Protein AF-0000000082063342 (afdb_homodimer)

Nearest PDB structures (foldseek):
  5le8-assembly2_B  TM=7.535E-01  e=2.382E-04  synthetic construct
  6yvr-assembly1_BBB  TM=8.602E-01  e=7.452E-04  Rattus norvegicus
  5le2-assembly2_B  TM=8.424E-01  e=8.266E-04  synthetic construct
  4o60-assembly1_B  TM=8.508E-01  e=2.586E-03  synthetic construct
  8jec-assembly1_D  TM=7.036E-01  e=5.511E-02  Arabidopsis thaliana

pLDDT: mean 73.23, std 25.64, range [21.08, 97.31]

Secondary structure (DSSP, 8-state):
----------------------------THHHHHHHHHHHHHHHHHHHHHHHHHHHT-HHHHHHHHHTT--TT---GGG--HHHHHHHTT-HHHHHHHHHTT--TT-EETTEEHHHHHHT-SS-HHHHHHHHHHHHHTT--GGGS--/----------------------------THHHHHHHHHHHHHHHHHHHHHHHHHHHT-HHHHHHHHHTT--TT---GGG--HHHHHHHTT-HHHHHHHHHTT--TT-EETTEEHHHHHHT-SS-HHHHHHHHHHHHHTT--GGGS--

InterPro domains:
  IPR002110 Ankyrin repeat [PF12796] (53-143)
  IPR002110 Ankyrin repeat [PS50088] (78-110)
  IPR002110 Ankyrin repeat [SM00248] (45-74)
  IPR002110 Ankyrin repeat [SM00248] (78-107)
  IPR002110 Ankyrin repeat [SM00248] (110-144)
  IPR036770 Ankyrin repeat-containing domain superfamily [G3DSA:1.25.40.20] (16-147)
  IPR036770 Ankyrin repeat-containing domain superfamily [SSF48403] (42-144)

Structure (mmCIF, N/CA/C/O backbone):
data_AF-0000000082063342-model_v1
#
loop_
_entity.id
_entity.type
_entity.pdbx_description
1 polymer 'Ankyrin repeat, SAM and basic leucine zipper domain containing 1'
#
loop_
_atom_site.group_PDB
_atom_site.id
_atom_site.type_symbol
_atom_site.label_atom_id
_atom_site.label_alt_id
_atom_site.label_comp_id
_atom_site.label_asym_id
_atom_site.label_entity_id
_atom_site.label_seq_id
_atom_site.pdbx_PDB_ins_code
_atom_site.Cartn_x
_atom_site.Cartn_y
_atom_site.Cartn_z
_atom_site.occupancy
_atom_site.B_iso_or_equiv
_atom_site.auth_seq_id
_atom_site.auth_comp_id
_atom_site.auth_asym_id
_atom_site.auth_atom_id
_atom_site.pdbx_PDB_model_num
ATOM 1 N N . MET A 1 1 ? -8.961 124.75 -28.938 1 25.12 1 MET A N 1
ATOM 2 C CA . MET A 1 1 ? -9.961 123.812 -28.5 1 25.12 1 MET A CA 1
ATOM 3 C C . MET A 1 1 ? -9.344 122.75 -27.562 1 25.12 1 MET A C 1
ATOM 5 O O . MET A 1 1 ? -8.141 122.5 -27.625 1 25.12 1 MET A O 1
ATOM 9 N N . PRO A 1 2 ? -10.156 122.062 -26.594 1 28.8 2 PRO A N 1
ATOM 10 C CA . PRO A 1 2 ? -9.867 121.438 -25.297 1 28.8 2 PRO A CA 1
ATOM 11 C C . PRO A 1 2 ? -9.094 120.125 -25.438 1 28.8 2 PRO A C 1
ATOM 13 O O . PRO A 1 2 ? -9.266 119.438 -26.438 1 28.8 2 PRO A O 1
ATOM 16 N N . GLY A 1 3 ? -7.875 119.938 -24.781 1 25.86 3 GLY A N 1
ATOM 17 C CA . GLY A 1 3 ? -6.699 119.062 -24.781 1 25.86 3 GLY A CA 1
ATOM 18 C C . GLY A 1 3 ? -6.938 117.75 -24.109 1 25.86 3 GLY A C 1
ATOM 19 O O . GLY A 1 3 ? -5.992 117.062 -23.688 1 25.86 3 GLY A O 1
ATOM 20 N N . SER A 1 4 ? -8.312 117.125 -24.156 1 27.47 4 SER A N 1
ATOM 21 C CA . SER A 1 4 ? -8.82 116.312 -23.062 1 27.47 4 SER A CA 1
ATOM 22 C C . SER A 1 4 ? -8.055 115 -22.953 1 27.47 4 SER A C 1
ATOM 24 O O . SER A 1 4 ? -7.812 114.375 -23.953 1 27.47 4 SER A O 1
ATOM 26 N N . SER A 1 5 ? -7.402 114.812 -21.812 1 23.39 5 SER A N 1
ATOM 27 C CA . SER A 1 5 ? -6.395 113.875 -21.281 1 23.39 5 SER A CA 1
ATOM 28 C C . SER A 1 5 ? -6.918 112.438 -21.219 1 23.39 5 SER A C 1
ATOM 30 O O . SER A 1 5 ? -7.938 112.188 -20.578 1 23.39 5 SER A O 1
ATOM 32 N N . ARG A 1 6 ? -6.691 111.5 -22.266 1 29.47 6 ARG A N 1
ATOM 33 C CA . ARG A 1 6 ? -7.023 110.125 -22.547 1 29.47 6 ARG A CA 1
ATOM 34 C C . ARG A 1 6 ? -6.449 109.188 -21.469 1 29.47 6 ARG A C 1
ATOM 36 O O . ARG A 1 6 ? -5.262 108.875 -21.484 1 29.47 6 ARG A O 1
ATOM 43 N N . SER A 1 7 ? -6.84 109.438 -20.031 1 21.08 7 SER A N 1
ATOM 44 C CA . SER A 1 7 ? -6.176 108.812 -18.906 1 21.08 7 SER A CA 1
ATOM 45 C C . SER A 1 7 ? -6.375 107.25 -18.938 1 21.08 7 SER A C 1
ATOM 47 O O . SER A 1 7 ? -7.512 106.812 -18.875 1 21.08 7 SER A O 1
ATOM 49 N N . LEU A 1 8 ? -5.527 106.375 -19.484 1 24.48 8 LEU A N 1
ATOM 50 C CA . LEU A 1 8 ? -5.496 104.938 -19.781 1 24.48 8 LEU A CA 1
ATOM 51 C C . LEU A 1 8 ? -5.391 104.125 -18.5 1 24.48 8 LEU A C 1
ATOM 53 O O . LEU A 1 8 ? -5.301 102.875 -18.547 1 24.48 8 LEU A O 1
ATOM 57 N N . ALA A 1 9 ? -5.156 104.625 -17.203 1 23.36 9 ALA A N 1
ATOM 58 C CA . ALA A 1 9 ? -4.234 103.938 -16.297 1 23.36 9 ALA A CA 1
ATOM 59 C C . ALA A 1 9 ? -4.715 102.5 -16 1 23.36 9 ALA A C 1
ATOM 61 O O . ALA A 1 9 ? -5.914 102.25 -16.094 1 23.36 9 ALA A O 1
ATOM 62 N N . VAL A 1 10 ? -3.877 101.625 -15.57 1 23.61 10 VAL A N 1
ATOM 63 C CA . VAL A 1 10 ? -3.234 100.312 -15.477 1 23.61 10 VAL A CA 1
ATOM 64 C C . VAL A 1 10 ? -4.02 99.375 -14.523 1 23.61 10 VAL A C 1
ATOM 66 O O . VAL A 1 10 ? -4.387 98.25 -14.883 1 23.61 10 VAL A O 1
ATOM 69 N N . ALA A 1 11 ? -3.607 99.25 -13.117 1 23.48 11 ALA A N 1
ATOM 70 C CA . ALA A 1 11 ? -2.748 98.188 -12.523 1 23.48 11 ALA A CA 1
ATOM 71 C C . ALA A 1 11 ? -3.57 97.188 -11.789 1 23.48 11 ALA A C 1
ATOM 73 O O . ALA A 1 11 ? -3.395 95.938 -12.008 1 23.48 11 ALA A O 1
ATOM 74 N N . GLY A 1 12 ? -3.967 97.375 -10.406 1 24.39 12 GLY A N 1
ATOM 75 C CA . GLY A 1 12 ? -3.436 96.625 -9.289 1 24.39 12 GLY A CA 1
ATOM 76 C C . GLY A 1 12 ? -4.266 95.375 -8.969 1 24.39 12 GLY A C 1
ATOM 77 O O . GLY A 1 12 ? -3.754 94.25 -8.977 1 24.39 12 GLY A O 1
ATOM 78 N N . GLY A 1 13 ? -5.086 95.312 -7.707 1 26.47 13 GLY A N 1
ATOM 79 C CA . GLY A 1 13 ? -4.875 94.625 -6.418 1 26.47 13 GLY A CA 1
ATOM 80 C C . GLY A 1 13 ? -5.574 93.312 -6.305 1 26.47 13 GLY A C 1
ATOM 81 O O . GLY A 1 13 ? -4.918 92.25 -6.242 1 26.47 13 GLY A O 1
ATOM 82 N N . GLY A 1 14 ? -6.844 93.062 -5.602 1 27.48 14 GLY A N 1
ATOM 83 C CA . GLY A 1 14 ? -7.199 92.375 -4.367 1 27.48 14 GLY A CA 1
ATOM 84 C C . GLY A 1 14 ? -7.91 91.062 -4.602 1 27.48 14 GLY A C 1
ATOM 85 O O . GLY A 1 14 ? -8.547 90.5 -3.693 1 27.48 14 GLY A O 1
ATOM 86 N N . GLU A 1 15 ? -7.758 90.125 -5.562 1 29.89 15 GLU A N 1
ATOM 87 C CA . GLU A 1 15 ? -8.867 89.188 -5.762 1 29.89 15 GLU A CA 1
ATOM 88 C C . GLU A 1 15 ? -8.805 88.062 -4.758 1 29.89 15 GLU A C 1
ATOM 90 O O . GLU A 1 15 ? -7.875 87.25 -4.781 1 29.89 15 GLU A O 1
ATOM 95 N N . SER A 1 16 ? -8.992 88.125 -3.41 1 30.42 16 SER A N 1
ATOM 96 C CA . SER A 1 16 ? -8.812 86.938 -2.557 1 30.42 16 SER A CA 1
ATOM 97 C C . SER A 1 16 ? -9.875 85.875 -2.832 1 30.42 16 SER A C 1
ATOM 99 O O . SER A 1 16 ? -11.055 86.125 -2.541 1 30.42 16 SER A O 1
ATOM 101 N N . SER A 1 17 ? -10.031 85.188 -3.893 1 30.73 17 SER A N 1
ATOM 102 C CA . SER A 1 17 ? -11.102 84.25 -4.082 1 30.73 17 SER A CA 1
ATOM 103 C C . SER A 1 17 ? -10.969 83.062 -3.117 1 30.73 17 SER A C 1
ATOM 105 O O . SER A 1 17 ? -9.883 82.5 -2.977 1 30.73 17 SER A O 1
ATOM 107 N N . ASP A 1 18 ? -11.75 82.875 -2.072 1 31.78 18 ASP A N 1
ATOM 108 C CA . ASP A 1 18 ? -11.922 81.812 -1.078 1 31.78 18 ASP A CA 1
ATOM 109 C C . ASP A 1 18 ? -12.25 80.5 -1.744 1 31.78 18 ASP A C 1
ATOM 111 O O . ASP A 1 18 ? -13.328 80.312 -2.318 1 31.78 18 ASP A O 1
ATOM 115 N N . SER A 1 19 ? -11.469 79.812 -2.535 1 31.62 19 SER A N 1
ATOM 116 C CA . SER A 1 19 ? -11.695 78.562 -3.164 1 31.62 19 SER A CA 1
ATOM 117 C C . SER A 1 19 ? -11.93 77.438 -2.121 1 31.62 19 SER A C 1
ATOM 119 O O . SER A 1 19 ? -11.117 77.25 -1.209 1 31.62 19 SER A O 1
ATOM 121 N N . ASP A 1 20 ? -13.125 77 -1.75 1 31.59 20 ASP A N 1
ATOM 122 C CA . ASP A 1 20 ? -13.555 75.875 -0.948 1 31.59 20 ASP A CA 1
ATOM 123 C C . ASP A 1 20 ? -12.977 74.562 -1.494 1 31.59 20 ASP A C 1
ATOM 125 O O . ASP A 1 20 ? -13.234 74.188 -2.643 1 31.59 20 ASP A O 1
ATOM 129 N N . GLU A 1 21 ? -11.727 74.188 -1.293 1 36 21 GLU A N 1
ATOM 130 C CA . GLU A 1 21 ? -11.039 72.938 -1.599 1 36 21 GLU A CA 1
ATOM 131 C C . GLU A 1 21 ? -11.805 71.688 -1.053 1 36 21 GLU A C 1
ATOM 133 O O . GLU A 1 21 ? -12.031 71.625 0.154 1 36 21 GLU A O 1
ATOM 138 N N . ASP A 1 22 ? -12.836 71.25 -1.731 1 40.25 22 ASP A N 1
ATOM 139 C CA . ASP A 1 22 ? -13.414 69.938 -1.453 1 40.25 22 ASP A CA 1
ATOM 140 C C . ASP A 1 22 ? -12.328 68.875 -1.297 1 40.25 22 ASP A C 1
ATOM 142 O O . ASP A 1 22 ? -11.586 68.562 -2.242 1 40.25 22 ASP A O 1
ATOM 146 N N . ARG A 1 23 ? -11.719 68.688 -0.13 1 35.5 23 ARG A N 1
ATOM 147 C CA . ARG A 1 23 ? -10.859 67.625 0.274 1 35.5 23 ARG A CA 1
ATOM 148 C C . ARG A 1 23 ? -11.539 66.25 0.041 1 35.5 23 ARG A C 1
ATOM 150 O O . ARG A 1 23 ? -12.586 66 0.631 1 35.5 23 ARG A O 1
ATOM 157 N N . TRP A 1 24 ? -11.578 65.75 -1.206 1 42.22 24 TRP A N 1
ATOM 158 C CA . TRP A 1 24 ? -11.828 64.375 -1.452 1 42.22 24 TRP A CA 1
ATOM 159 C C . TRP A 1 24 ? -11.133 63.469 -0.408 1 42.22 24 TRP A C 1
ATOM 161 O O . TRP A 1 24 ? -9.914 63.562 -0.239 1 42.22 24 TRP A O 1
ATOM 171 N N . VAL A 1 25 ? -11.742 63.188 0.754 1 42.81 25 VAL A N 1
ATOM 172 C CA . VAL A 1 25 ? -11.359 62.156 1.707 1 42.81 25 VAL A CA 1
ATOM 173 C C . VAL A 1 25 ? -11.086 60.844 0.967 1 42.81 25 VAL A C 1
ATOM 175 O O . VAL A 1 25 ? -11.992 60.281 0.368 1 42.81 25 VAL A O 1
ATOM 178 N N . ILE A 1 26 ? -9.984 60.656 0.233 1 40.91 26 ILE A N 1
ATOM 179 C CA . ILE A 1 26 ? -9.531 59.312 -0.101 1 40.91 26 ILE A CA 1
ATOM 180 C C . ILE A 1 26 ? -9.625 58.406 1.129 1 40.91 26 ILE A C 1
ATOM 182 O O . ILE A 1 26 ? -8.891 58.594 2.104 1 40.91 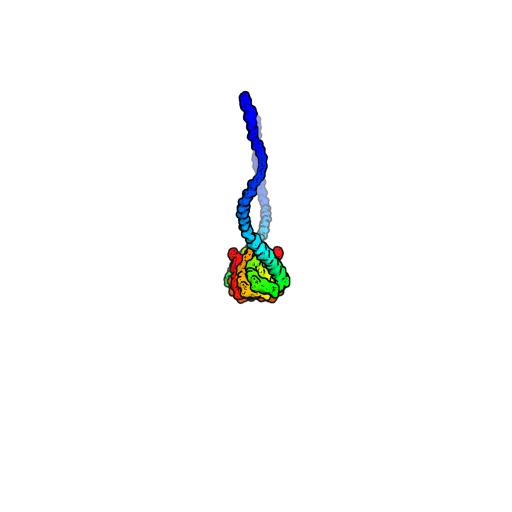26 ILE A O 1
ATOM 186 N N . GLY A 1 27 ? -10.734 57.938 1.534 1 41.72 27 GLY A N 1
ATOM 187 C CA . GLY A 1 27 ? -10.867 56.844 2.465 1 41.72 27 GLY A CA 1
ATOM 188 C C . GLY A 1 27 ? -9.797 55.781 2.289 1 41.72 27 GLY A C 1
ATOM 189 O O . GLY A 1 27 ? -9.242 55.625 1.2 1 41.72 27 GLY A O 1
ATOM 190 N N . GLY A 1 28 ? -9.023 55.5 3.352 1 40.12 28 GLY A N 1
ATOM 191 C CA . GLY A 1 28 ? -7.969 54.531 3.594 1 40.12 28 GLY A CA 1
ATOM 192 C C . GLY A 1 28 ? -8.25 53.188 2.969 1 40.12 28 GLY A C 1
ATOM 193 O O . GLY A 1 28 ? -8.953 52.344 3.555 1 40.12 28 GLY A O 1
ATOM 194 N N . LEU A 1 29 ? -8.578 53 1.73 1 44.81 29 LEU A N 1
ATOM 195 C CA . LEU A 1 29 ? -8.438 51.688 1.085 1 44.81 29 LEU A CA 1
ATOM 196 C C . LEU A 1 29 ? -7.109 51.062 1.456 1 44.81 29 LEU A C 1
ATOM 198 O O . LEU A 1 29 ? -6.742 50 0.902 1 44.81 29 LEU A O 1
ATOM 202 N N . GLN A 1 30 ? -6.215 51.719 2.025 1 46.5 30 GLN A N 1
ATOM 203 C CA . GLN A 1 30 ? -4.938 51.094 2.359 1 46.5 30 GLN A CA 1
ATOM 204 C C . GLN A 1 30 ? -5.113 49.969 3.383 1 46.5 30 GLN A C 1
ATOM 206 O O . GLN A 1 30 ? -4.262 49.094 3.504 1 46.5 30 GLN A O 1
ATOM 211 N N . ASP A 1 31 ? -6.148 50.062 4.215 1 48.84 31 ASP A N 1
ATOM 212 C CA . ASP A 1 31 ? -6.172 49.125 5.324 1 48.84 31 ASP A CA 1
ATOM 213 C C . ASP A 1 31 ? -6.539 47.719 4.84 1 48.84 31 ASP A C 1
ATOM 215 O O . ASP A 1 31 ? -6.078 46.719 5.398 1 48.84 31 ASP A O 1
ATOM 219 N N . ARG A 1 32 ? -7.367 47.562 3.791 1 53.66 32 ARG A N 1
ATOM 220 C CA . ARG A 1 32 ? -7.715 46.219 3.354 1 53.66 32 ARG A CA 1
ATOM 221 C C . ARG A 1 32 ? -6.52 45.531 2.693 1 53.66 32 ARG A C 1
ATOM 223 O O . ARG A 1 32 ? -6.379 44.312 2.771 1 53.66 32 ARG A O 1
ATOM 230 N N . SER A 1 33 ? -5.727 46.312 1.981 1 54.47 33 SER A N 1
ATOM 231 C CA . SER A 1 33 ? -4.566 45.719 1.328 1 54.47 33 SER A CA 1
ATOM 232 C C . SER A 1 33 ? -3.527 45.281 2.35 1 54.47 33 SER A C 1
ATOM 234 O O . SER A 1 33 ? -2.885 44.25 2.17 1 54.47 33 SER A O 1
ATOM 236 N N . SER A 1 34 ? -3.389 46.094 3.402 1 54.66 34 SER A N 1
ATOM 237 C CA . SER A 1 34 ? -2.426 45.719 4.434 1 54.66 34 SER A CA 1
ATOM 238 C C . SER A 1 34 ? -2.904 44.5 5.227 1 54.66 34 SER A C 1
ATOM 240 O O . SER A 1 34 ? -2.1 43.656 5.621 1 54.66 34 SER A O 1
ATOM 242 N N . ASP A 1 35 ? -4.199 44.438 5.422 1 55.84 35 ASP A N 1
ATOM 243 C CA . ASP A 1 35 ? -4.734 43.281 6.141 1 55.84 35 ASP A CA 1
ATOM 244 C C . ASP A 1 35 ? -4.617 42 5.305 1 55.84 35 ASP A C 1
ATOM 246 O O . ASP A 1 35 ? -4.281 40.938 5.832 1 55.84 35 ASP A O 1
ATOM 250 N N . ASN A 1 36 ? -4.91 42.219 4.016 1 55.09 36 ASN A N 1
ATOM 251 C CA . ASN A 1 36 ? -4.766 41.031 3.16 1 55.09 36 ASN A CA 1
ATOM 252 C C . ASN A 1 36 ? -3.303 40.625 3.027 1 55.09 36 ASN A C 1
ATOM 254 O O . ASN A 1 36 ? -2.992 39.438 3.012 1 55.09 36 ASN A O 1
ATOM 258 N N . LEU A 1 37 ? -2.529 41.656 2.863 1 51.44 37 LEU A N 1
ATOM 259 C CA . LEU A 1 37 ? -1.101 41.375 2.807 1 51.44 37 LEU A CA 1
ATOM 260 C C . LEU A 1 37 ? -0.616 40.781 4.121 1 51.44 37 LEU A C 1
ATOM 262 O O . LEU A 1 37 ? 0.177 39.812 4.125 1 51.44 37 LEU A O 1
ATOM 266 N N . ASN A 1 38 ? -1.012 41.281 5.227 1 53.91 38 ASN A N 1
ATOM 267 C CA . ASN A 1 38 ? -0.646 40.75 6.527 1 53.91 38 ASN A CA 1
ATOM 268 C C . ASN A 1 38 ? -1.207 39.344 6.719 1 53.91 38 ASN A C 1
ATOM 270 O O . ASN A 1 38 ? -0.537 38.469 7.281 1 53.91 38 ASN A O 1
ATOM 274 N N . LYS A 1 39 ? -2.424 39.156 6.297 1 55.69 39 LYS A N 1
ATOM 275 C CA . LYS A 1 39 ? -3.008 37.812 6.352 1 55.69 39 LYS A CA 1
ATOM 276 C C . LYS A 1 39 ? -2.254 36.844 5.441 1 55.69 39 LYS A C 1
ATOM 278 O O . LYS A 1 39 ? -1.991 35.719 5.824 1 55.69 39 LYS A O 1
ATOM 283 N N . THR A 1 40 ? -1.965 37.375 4.25 1 53.31 40 THR A N 1
ATOM 284 C CA . THR A 1 40 ? -1.214 36.531 3.314 1 53.31 40 THR A CA 1
ATOM 285 C C . THR A 1 40 ? 0.185 36.25 3.852 1 53.31 40 THR A C 1
ATOM 287 O O . THR A 1 40 ? 0.677 35.125 3.74 1 53.31 40 THR A O 1
ATOM 290 N N . LEU A 1 41 ? 0.841 37.25 4.328 1 52.72 41 LEU A N 1
ATOM 291 C CA . LEU A 1 41 ? 2.145 37.062 4.949 1 52.72 41 LEU A CA 1
ATOM 292 C C . LEU A 1 41 ? 2.037 36.125 6.152 1 52.72 41 LEU A C 1
ATOM 294 O O . LEU A 1 41 ? 2.887 35.25 6.348 1 52.72 41 LEU A O 1
ATOM 298 N N . GLN A 1 42 ? 0.916 36.344 6.805 1 57.16 42 GLN A N 1
ATOM 299 C CA . GLN A 1 42 ? 0.69 35.469 7.957 1 57.16 42 GLN A CA 1
ATOM 300 C C . GLN A 1 42 ? 0.412 34.031 7.52 1 57.16 42 GLN A C 1
ATOM 302 O O . GLN A 1 42 ? 0.892 33.094 8.148 1 57.16 42 GLN A O 1
ATOM 307 N N . LEU A 1 43 ? -0.329 34.031 6.41 1 55.41 43 LEU A N 1
ATOM 308 C CA . LEU A 1 43 ? -0.643 32.719 5.871 1 55.41 43 LEU A CA 1
ATOM 309 C C . LEU A 1 43 ? 0.603 32.062 5.289 1 55.41 43 LEU A C 1
ATOM 311 O O . LEU A 1 43 ? 0.812 30.844 5.465 1 55.41 43 LEU A O 1
ATOM 315 N N . GLN A 1 44 ? 1.315 32.875 4.445 1 59.75 44 GLN A N 1
ATOM 316 C CA . GLN A 1 44 ? 2.561 32.344 3.896 1 59.75 44 GLN A CA 1
ATOM 317 C C . GLN A 1 44 ? 3.486 31.844 5.004 1 59.75 44 GLN A C 1
ATOM 319 O O . GLN A 1 44 ? 4.141 30.812 4.855 1 59.75 44 GLN A O 1
ATOM 324 N N . ASP A 1 45 ? 3.273 32.5 6.098 1 78.62 45 ASP A N 1
ATOM 325 C CA . ASP A 1 45 ? 4.09 32.094 7.242 1 78.62 45 ASP A CA 1
ATOM 326 C C . ASP A 1 45 ? 3.584 30.812 7.867 1 78.62 45 ASP A C 1
ATOM 328 O O . ASP A 1 45 ? 4.375 29.922 8.219 1 78.62 45 ASP A O 1
ATOM 332 N N . LYS A 1 46 ? 2.248 30.641 7.723 1 78.94 46 LYS A N 1
ATOM 333 C CA . LYS A 1 46 ? 1.693 29.453 8.352 1 78.94 46 LYS A CA 1
ATOM 334 C C . LYS A 1 46 ? 1.969 28.203 7.508 1 78.94 46 LYS A C 1
ATOM 336 O O . LYS A 1 46 ? 2.268 27.141 8.047 1 78.94 46 LYS A O 1
ATOM 341 N N . ASP A 1 47 ? 1.989 28.516 6.195 1 76.5 47 ASP A N 1
ATOM 342 C CA . ASP A 1 47 ? 2.27 27.391 5.297 1 76.5 47 ASP A CA 1
ATOM 343 C C . ASP A 1 47 ? 3.703 26.906 5.465 1 76.5 47 ASP A C 1
ATOM 345 O O . ASP A 1 47 ? 3.945 25.688 5.527 1 76.5 47 ASP A O 1
ATOM 349 N N . GLU A 1 48 ? 4.543 27.875 5.512 1 83.44 48 GLU A N 1
ATOM 350 C CA . GLU A 1 48 ? 5.949 27.531 5.695 1 83.44 48 GLU A CA 1
ATOM 351 C C . GLU A 1 48 ? 6.184 26.891 7.062 1 83.44 48 GLU A C 1
ATOM 353 O O . GLU A 1 48 ? 6.969 25.953 7.195 1 83.44 48 GLU A O 1
ATOM 358 N N . THR A 1 49 ? 5.5 27.375 8.023 1 87.81 49 THR A N 1
ATOM 359 C CA . THR A 1 49 ? 5.609 26.828 9.367 1 87.81 49 THR A CA 1
ATOM 360 C C . THR A 1 49 ? 5.051 25.406 9.414 1 87.81 49 THR A C 1
ATOM 362 O O . THR A 1 49 ? 5.641 24.531 10.047 1 87.81 49 THR A O 1
ATOM 365 N N . LEU A 1 50 ? 4.004 25.234 8.75 1 85.69 50 LEU A N 1
ATOM 366 C CA . LEU A 1 50 ? 3.402 23.891 8.711 1 85.69 50 LEU A CA 1
ATOM 367 C C . LEU A 1 50 ? 4.312 22.906 7.992 1 85.69 50 LEU A C 1
ATOM 369 O O . LEU A 1 50 ? 4.504 21.781 8.453 1 85.69 50 LEU A O 1
ATOM 373 N N . LYS A 1 51 ? 4.844 23.344 6.914 1 86.31 51 LYS A N 1
ATOM 374 C CA . LYS A 1 51 ? 5.773 22.5 6.176 1 86.31 51 LYS A CA 1
ATOM 375 C C . LYS A 1 51 ? 6.953 22.078 7.047 1 86.31 51 LYS A C 1
ATOM 377 O O . LYS A 1 51 ? 7.316 20.906 7.094 1 86.31 51 LYS A O 1
ATOM 382 N N . LYS A 1 52 ? 7.527 22.984 7.746 1 89.5 52 LYS A N 1
ATOM 383 C CA . LYS A 1 52 ? 8.648 22.703 8.633 1 89.5 52 LYS A CA 1
ATOM 384 C C . LYS A 1 52 ? 8.234 21.75 9.758 1 89.5 52 LYS A C 1
ATOM 386 O O . LYS A 1 52 ? 8.977 20.844 10.109 1 89.5 52 LYS A O 1
ATOM 391 N N . ALA A 1 53 ? 7.082 21.969 10.273 1 91.62 53 ALA A N 1
ATOM 392 C CA . ALA A 1 53 ? 6.57 21.125 11.336 1 91.62 53 ALA A CA 1
ATOM 393 C C . ALA A 1 53 ? 6.336 19.703 10.836 1 91.62 53 ALA A C 1
ATOM 395 O O . ALA A 1 53 ? 6.668 18.734 11.516 1 91.62 53 ALA A O 1
ATOM 396 N N . LEU A 1 54 ? 5.812 19.594 9.625 1 89.56 54 LEU A N 1
ATOM 397 C CA . LEU A 1 54 ? 5.531 18.297 9.031 1 89.56 54 LEU A CA 1
ATOM 398 C C . LEU A 1 54 ? 6.82 17.531 8.773 1 89.56 54 LEU A C 1
ATOM 400 O O . LEU A 1 54 ? 6.934 16.359 9.141 1 89.56 54 LEU A O 1
ATOM 404 N N . THR A 1 55 ? 7.84 18.172 8.258 1 89.12 55 THR A N 1
ATOM 405 C CA . THR A 1 55 ? 9.078 17.5 7.867 1 89.12 55 THR A CA 1
ATOM 406 C C . THR A 1 55 ? 9.914 17.156 9.094 1 89.12 55 THR A C 1
ATOM 408 O O . THR A 1 55 ? 10.648 16.156 9.094 1 89.12 55 THR A O 1
ATOM 411 N N . SER A 1 56 ? 9.711 17.906 10.18 1 91.44 56 SER A N 1
ATOM 412 C CA . SER A 1 56 ? 10.445 17.625 11.414 1 91.44 56 SER A CA 1
ATOM 413 C C . SER A 1 56 ? 9.672 16.672 12.312 1 91.44 56 SER A C 1
ATOM 415 O O . SER A 1 56 ? 10.211 16.188 13.312 1 91.44 56 SER A O 1
ATOM 417 N N . GLY A 1 57 ? 8.445 16.438 11.938 1 89.31 57 GLY A N 1
ATOM 418 C CA . GLY A 1 57 ? 7.633 15.562 12.766 1 89.31 57 GLY A CA 1
ATOM 419 C C . GLY A 1 57 ? 7.207 16.203 14.07 1 89.31 57 GLY A C 1
ATOM 420 O O . GLY A 1 57 ? 7.004 15.508 15.07 1 89.31 57 GLY A O 1
ATOM 421 N N . ASP A 1 58 ? 7.129 17.5 14.094 1 92.44 58 ASP A N 1
ATOM 422 C CA . ASP A 1 58 ? 6.715 18.219 15.289 1 92.44 58 ASP A CA 1
ATOM 423 C C . ASP A 1 58 ? 5.199 18.172 15.461 1 92.44 58 ASP A C 1
ATOM 425 O O . ASP A 1 58 ? 4.5 19.125 15.109 1 92.44 58 ASP A O 1
ATOM 429 N N . VAL A 1 59 ? 4.77 17.188 16.078 1 91.94 59 VAL A N 1
ATOM 430 C CA . VAL A 1 59 ? 3.346 16.891 16.203 1 91.94 59 VAL A CA 1
ATOM 431 C C . VAL A 1 59 ? 2.662 18 17.016 1 91.94 59 VAL A C 1
ATOM 433 O O . VAL A 1 59 ? 1.549 18.406 16.688 1 91.94 59 VAL A O 1
ATOM 436 N N . SER A 1 60 ? 3.35 18.453 18.031 1 92.44 60 SER A N 1
ATOM 437 C CA . SER A 1 60 ? 2.783 19.5 18.875 1 92.44 60 SER A CA 1
ATOM 438 C C . SER A 1 60 ? 2.525 20.766 18.078 1 92.44 60 SER A C 1
ATOM 440 O O . SER A 1 60 ? 1.459 21.375 18.188 1 92.44 60 SER A O 1
ATOM 442 N N . MET A 1 61 ? 3.486 21.172 17.328 1 91.69 61 MET A N 1
ATOM 443 C CA . MET A 1 61 ? 3.338 22.359 16.484 1 91.69 61 MET A CA 1
ATOM 444 C C . MET A 1 61 ? 2.225 22.172 15.469 1 91.69 61 MET A C 1
ATOM 446 O O . MET A 1 61 ? 1.439 23.094 15.219 1 91.69 61 MET A O 1
ATOM 450 N N . ILE A 1 62 ? 2.131 21.031 14.852 1 91.44 62 ILE A N 1
ATOM 451 C CA . ILE A 1 62 ? 1.107 20.734 13.859 1 91.44 62 ILE A CA 1
ATOM 452 C C . ILE A 1 62 ? -0.278 20.844 14.492 1 91.44 62 ILE A C 1
ATOM 454 O O . ILE A 1 62 ? -1.177 21.469 13.93 1 91.44 62 ILE A O 1
ATOM 458 N N . GLU A 1 63 ? -0.384 20.297 15.656 1 92.81 63 GLU A N 1
ATOM 459 C CA . GLU A 1 63 ? -1.662 20.375 16.359 1 92.81 63 GLU A CA 1
ATOM 460 C C . GLU A 1 63 ? -2.057 21.828 16.641 1 92.81 63 GLU A C 1
ATOM 462 O O . GLU A 1 63 ? -3.221 22.188 16.484 1 92.81 63 GLU A O 1
ATOM 467 N N . GLU A 1 64 ? -1.146 22.594 17.094 1 91.12 64 GLU A N 1
ATOM 468 C CA . GLU A 1 64 ? -1.408 24.016 17.359 1 91.12 64 GLU A CA 1
ATOM 469 C C . GLU A 1 64 ? -1.875 24.734 16.094 1 91.12 64 GLU A C 1
ATOM 471 O O . GLU A 1 64 ? -2.834 25.5 16.141 1 91.12 64 GLU A O 1
ATOM 476 N N . LEU A 1 65 ? -1.189 24.453 15.023 1 90.31 65 LEU A N 1
ATOM 477 C CA . LEU A 1 65 ? -1.525 25.094 13.758 1 90.31 65 LEU A CA 1
ATOM 478 C C . LEU A 1 65 ? -2.91 24.672 13.281 1 90.31 65 LEU A C 1
ATOM 480 O O . LEU A 1 65 ? -3.707 25.5 12.852 1 90.31 65 LEU A O 1
ATOM 484 N N . LEU A 1 66 ? -3.225 23.438 13.422 1 89.44 66 LEU A N 1
ATOM 485 C CA . LEU A 1 66 ? -4.543 22.953 13.031 1 89.44 66 LEU A CA 1
ATOM 486 C C . LEU A 1 66 ? -5.629 23.547 13.922 1 89.44 66 LEU A C 1
ATOM 488 O O . LEU A 1 66 ? -6.707 23.906 13.445 1 89.44 66 LEU A O 1
ATOM 492 N N . ASN A 1 67 ? -5.348 23.688 15.164 1 90.5 67 ASN A N 1
ATOM 493 C CA . ASN A 1 67 ? -6.289 24.281 16.109 1 90.5 67 ASN A CA 1
ATOM 494 C C . ASN A 1 67 ? -6.523 25.766 15.82 1 90.5 67 ASN A C 1
ATOM 496 O O . ASN A 1 67 ? -7.562 26.312 16.188 1 90.5 67 ASN A O 1
ATOM 500 N N . SER A 1 68 ? -5.613 26.375 15.164 1 87.94 68 SER A N 1
ATOM 501 C CA . SER A 1 68 ? -5.734 27.797 14.836 1 87.94 68 SER A CA 1
ATOM 502 C C . SER A 1 68 ? -6.539 28 13.555 1 87.94 68 SER A C 1
ATOM 504 O O . SER A 1 68 ? -6.75 29.141 13.125 1 87.94 68 SER A O 1
ATOM 506 N N . GLY A 1 69 ? -6.91 26.859 12.852 1 86.19 69 GLY A N 1
ATOM 507 C CA . GLY A 1 69 ? -7.828 26.984 11.734 1 86.19 69 GLY A CA 1
ATOM 508 C C . GLY A 1 69 ? -7.176 26.688 10.398 1 86.19 69 GLY A C 1
ATOM 509 O O . GLY A 1 69 ? -7.793 26.859 9.344 1 86.19 69 GLY A O 1
ATOM 510 N N . VAL A 1 70 ? -5.867 26.297 10.523 1 86.12 70 VAL A N 1
ATOM 511 C CA . VAL A 1 70 ? -5.203 25.922 9.281 1 86.12 70 VAL A CA 1
ATOM 512 C C . VAL A 1 70 ? -5.922 24.734 8.656 1 86.12 70 VAL A C 1
ATOM 514 O O . VAL A 1 70 ? -6.32 23.797 9.359 1 86.12 70 VAL A O 1
ATOM 517 N N . ASN A 1 71 ? -6.117 24.734 7.348 1 87.81 71 ASN A N 1
ATOM 518 C CA . ASN A 1 71 ? -6.785 23.672 6.602 1 87.81 71 ASN A CA 1
ATOM 519 C C . ASN A 1 71 ? -5.957 22.391 6.59 1 87.81 71 ASN A C 1
ATOM 521 O O . ASN A 1 71 ? -4.777 22.406 6.234 1 87.81 71 ASN A O 1
ATOM 525 N N . VAL A 1 72 ? -6.539 21.312 6.953 1 91 72 VAL A N 1
ATOM 526 C CA . VAL A 1 72 ? -5.859 20.031 7.059 1 91 72 VAL A CA 1
ATOM 527 C C . VAL A 1 72 ? -5.516 19.516 5.664 1 91 72 VAL A C 1
ATOM 529 O O . VAL A 1 72 ? -4.641 18.656 5.512 1 91 72 VAL A O 1
ATOM 532 N N . GLU A 1 73 ? -6.219 20.062 4.629 1 91.69 73 GLU A N 1
ATOM 533 C CA . GLU A 1 73 ? -6.027 19.609 3.258 1 91.69 73 GLU A CA 1
ATOM 534 C C . GLU A 1 73 ? -5.141 20.562 2.471 1 91.69 73 GLU A C 1
ATOM 536 O O . GLU A 1 73 ? -5.141 20.547 1.238 1 91.69 73 GLU A O 1
ATOM 541 N N . PHE A 1 74 ? -4.492 21.375 3.18 1 82.06 74 PHE A N 1
ATOM 542 C CA . PHE A 1 74 ? -3.623 22.312 2.477 1 82.06 74 PHE A CA 1
ATOM 543 C C . PHE A 1 74 ? -2.57 21.562 1.666 1 82.06 74 PHE A C 1
ATOM 545 O O . PHE A 1 74 ? -2.062 20.531 2.104 1 82.06 74 PHE A O 1
ATOM 552 N N . SER A 1 75 ? -2.355 22.031 0.407 1 83.62 75 SER A N 1
ATOM 553 C CA . SER A 1 75 ? -1.357 21.422 -0.466 1 83.62 75 SER A CA 1
ATOM 554 C C . SER A 1 75 ? 0.006 22.078 -0.292 1 83.62 75 SER A C 1
ATOM 556 O O . SER A 1 75 ? 0.098 23.297 -0.166 1 83.62 75 SER A O 1
ATOM 558 N N . PHE A 1 76 ? 0.98 21.359 -0.248 1 79.31 76 PHE A N 1
ATOM 559 C CA . PHE A 1 76 ? 2.316 21.938 -0.187 1 79.31 76 PHE A CA 1
ATOM 560 C C . PHE A 1 76 ? 3.236 21.281 -1.215 1 79.31 76 PHE A C 1
ATOM 562 O O . PHE A 1 76 ? 2.848 21.094 -2.371 1 79.31 76 PHE A O 1
ATOM 569 N N . GLN A 1 77 ? 4.285 20.578 -0.797 1 74.25 77 GLN A N 1
ATOM 570 C CA . GLN A 1 77 ? 5.293 20.078 -1.723 1 74.25 77 GLN A CA 1
ATOM 571 C C . GLN A 1 77 ? 4.707 19.016 -2.652 1 74.25 77 GLN A C 1
ATOM 573 O O . GLN A 1 77 ? 4.008 18.109 -2.201 1 74.25 77 GLN A O 1
ATOM 578 N N . PHE A 1 78 ? 4.852 19.172 -4.035 1 81.25 78 PHE A N 1
ATOM 579 C CA . PHE A 1 78 ? 4.445 18.219 -5.059 1 81.25 78 PHE A CA 1
ATOM 580 C C . PHE A 1 78 ? 2.926 18.094 -5.117 1 81.25 78 PHE A C 1
ATOM 582 O O . PHE A 1 78 ? 2.391 17.141 -5.684 1 81.25 78 PHE A O 1
ATOM 589 N N . GLY A 1 79 ? 2.199 19.016 -4.301 1 89.94 79 GLY A N 1
ATOM 590 C CA . GLY A 1 79 ? 0.748 18.938 -4.266 1 89.94 79 GLY A CA 1
ATOM 591 C C . GLY A 1 79 ? 0.227 17.953 -3.232 1 89.94 79 GLY A C 1
ATOM 592 O O . GLY A 1 79 ? -0.95 17.594 -3.252 1 89.94 79 GLY A O 1
ATOM 593 N N . TRP A 1 80 ? 1.064 17.531 -2.379 1 93.25 80 TRP A N 1
ATOM 594 C CA . TRP A 1 80 ? 0.675 16.562 -1.362 1 93.25 80 TRP A CA 1
ATOM 595 C C . TRP A 1 80 ? -0.042 17.25 -0.202 1 93.25 80 TRP A C 1
ATOM 597 O O . TRP A 1 80 ? 0.284 18.375 0.155 1 93.25 80 TRP A O 1
ATOM 607 N N . THR A 1 81 ? -0.973 16.562 0.327 1 94.12 81 THR A N 1
ATOM 608 C CA . THR A 1 81 ? -1.59 16.969 1.586 1 94.12 81 THR A CA 1
ATOM 609 C C . THR A 1 81 ? -0.72 16.547 2.77 1 94.12 81 THR A C 1
ATOM 611 O O . THR A 1 81 ? 0.153 15.688 2.637 1 94.12 81 THR A O 1
ATOM 614 N N . PRO A 1 82 ? -0.971 17.125 3.928 1 93.69 82 PRO A N 1
ATOM 615 C CA . PRO A 1 82 ? -0.258 16.688 5.129 1 93.69 82 PRO A CA 1
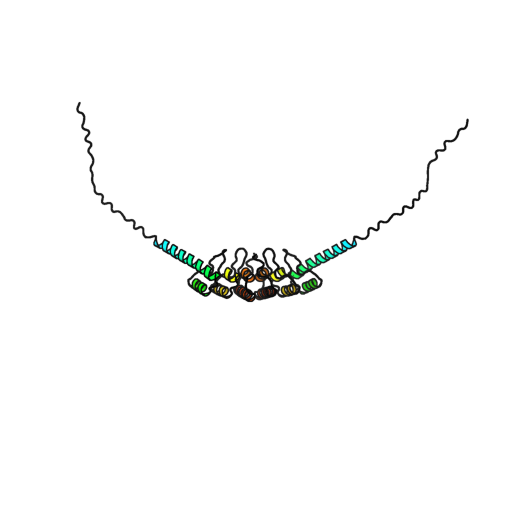ATOM 616 C C . PRO A 1 82 ? -0.413 15.195 5.395 1 93.69 82 PRO A C 1
ATOM 618 O O . PRO A 1 82 ? 0.553 14.531 5.773 1 93.69 82 PRO A O 1
ATOM 621 N N . LEU A 1 83 ? -1.546 14.664 5.113 1 95.38 83 LEU A N 1
ATOM 622 C CA . LEU A 1 83 ? -1.774 13.234 5.34 1 95.38 83 LEU A CA 1
ATOM 623 C C . LEU A 1 83 ? -0.906 12.398 4.41 1 95.38 83 LEU A C 1
ATOM 625 O O . LEU A 1 83 ? -0.322 11.398 4.84 1 95.38 83 LEU A O 1
ATOM 629 N N . MET A 1 84 ? -0.895 12.867 3.133 1 94.81 84 MET A N 1
ATOM 630 C CA . MET A 1 84 ? -0.051 12.148 2.182 1 94.81 84 MET A CA 1
ATOM 631 C C . MET A 1 84 ? 1.396 12.109 2.66 1 94.81 84 MET A C 1
ATOM 633 O O . MET A 1 84 ? 2.045 11.062 2.6 1 94.81 84 MET A O 1
ATOM 637 N N . TYR A 1 85 ? 1.897 13.219 3.145 1 94.19 85 TYR A N 1
ATOM 638 C CA . TYR A 1 85 ? 3.264 13.273 3.654 1 94.19 85 TYR A CA 1
ATOM 639 C C . TYR A 1 85 ? 3.432 12.367 4.863 1 94.19 85 TYR A C 1
ATOM 641 O O . TYR A 1 85 ? 4.371 11.57 4.926 1 94.19 85 TYR A O 1
ATOM 649 N N . ALA A 1 86 ? 2.557 12.492 5.848 1 95.62 86 ALA A N 1
ATOM 650 C CA . ALA A 1 86 ? 2.629 11.695 7.066 1 95.62 86 ALA A CA 1
ATOM 651 C C . ALA A 1 86 ? 2.637 10.203 6.738 1 95.62 86 ALA A C 1
ATOM 653 O O . ALA A 1 86 ? 3.389 9.43 7.34 1 95.62 86 ALA A O 1
ATOM 654 N N . ALA A 1 87 ? 1.767 9.805 5.754 1 95.88 87 ALA A N 1
ATOM 655 C CA . ALA A 1 87 ? 1.684 8.414 5.324 1 95.88 87 ALA A CA 1
ATOM 656 C C . ALA A 1 87 ? 2.988 7.957 4.676 1 95.88 87 ALA A C 1
ATOM 658 O O . ALA A 1 87 ? 3.467 6.852 4.934 1 95.88 87 ALA A O 1
ATOM 659 N N . SER A 1 88 ? 3.596 8.836 3.906 1 94.81 88 SER A N 1
ATOM 660 C CA . SER A 1 88 ? 4.793 8.5 3.148 1 94.81 88 SER A CA 1
ATOM 661 C C . SER A 1 88 ? 5.977 8.227 4.074 1 94.81 88 SER A C 1
ATOM 663 O O . SER A 1 88 ? 6.945 7.578 3.678 1 94.81 88 SER A O 1
ATOM 665 N N . VAL A 1 89 ? 5.898 8.711 5.285 1 94.94 89 VAL A N 1
ATOM 666 C CA . VAL A 1 89 ? 6.965 8.445 6.246 1 94.94 89 VAL A CA 1
ATOM 667 C C . VAL A 1 89 ? 6.441 7.551 7.367 1 94.94 89 VAL A C 1
ATOM 669 O O . VAL A 1 89 ? 7.125 7.34 8.367 1 94.94 89 VAL A O 1
ATOM 672 N N . ALA A 1 90 ? 5.219 7.102 7.227 1 96.56 90 ALA A N 1
ATOM 673 C CA . ALA A 1 90 ? 4.559 6.199 8.164 1 96.56 90 ALA A CA 1
ATOM 674 C C . ALA A 1 90 ? 4.621 6.754 9.586 1 96.56 90 ALA A C 1
ATOM 676 O O . ALA A 1 90 ? 4.961 6.031 10.531 1 96.56 90 ALA A O 1
ATOM 677 N N . ASN A 1 91 ? 4.461 8.023 9.75 1 96.44 91 ASN A N 1
ATOM 678 C CA . ASN A 1 91 ? 4.293 8.641 11.062 1 96.44 91 ASN A CA 1
ATOM 679 C C . ASN A 1 91 ? 2.893 8.398 11.617 1 96.44 91 ASN A C 1
ATOM 681 O O . ASN A 1 91 ? 1.983 9.195 11.391 1 96.44 91 ASN A O 1
ATOM 685 N N . VAL A 1 92 ? 2.746 7.336 12.336 1 97.31 92 VAL A N 1
ATOM 686 C CA . VAL A 1 92 ? 1.458 6.816 12.781 1 97.31 92 VAL A CA 1
ATOM 687 C C . VAL A 1 92 ? 0.714 7.887 13.578 1 97.31 92 VAL A C 1
ATOM 689 O O . VAL A 1 92 ? -0.48 8.109 13.359 1 97.31 92 VAL A O 1
ATOM 692 N N . GLU A 1 93 ? 1.395 8.547 14.469 1 96.75 93 GLU A N 1
ATOM 693 C CA . GLU A 1 93 ? 0.765 9.555 15.312 1 96.75 93 GLU A CA 1
ATOM 694 C C . GLU A 1 93 ? 0.226 10.711 14.477 1 96.75 93 GLU A C 1
ATOM 696 O O . GLU A 1 93 ? -0.912 11.148 14.672 1 96.75 93 GLU A O 1
ATOM 701 N N . LEU A 1 94 ? 1.046 11.188 13.617 1 96 94 LEU A N 1
ATOM 702 C CA . LEU A 1 94 ? 0.623 12.297 12.766 1 96 94 LEU A CA 1
ATOM 703 C C . LEU A 1 94 ? -0.555 11.891 11.891 1 96 94 LEU A C 1
ATOM 705 O O . LEU A 1 94 ? -1.504 12.656 11.719 1 96 94 LEU A O 1
ATOM 709 N N . VAL A 1 95 ? -0.53 10.68 11.273 1 96.44 95 VAL A N 1
ATOM 710 C CA . VAL A 1 95 ? -1.631 10.156 10.477 1 96.44 95 VAL A CA 1
ATOM 711 C C . VAL A 1 95 ? -2.912 10.133 11.305 1 96.44 95 VAL A C 1
ATOM 713 O O . VAL A 1 95 ? -3.965 10.578 10.844 1 96.44 95 VAL A O 1
ATOM 716 N N . ARG A 1 96 ? -2.793 9.727 12.5 1 96.75 96 ARG A N 1
ATOM 717 C CA . ARG A 1 96 ? -3.953 9.648 13.383 1 96.75 96 ARG A CA 1
ATOM 718 C C . ARG A 1 96 ? -4.551 11.031 13.617 1 96.75 96 ARG A C 1
ATOM 720 O O . ARG A 1 96 ? -5.758 11.227 13.484 1 96.75 96 ARG A O 1
ATOM 727 N N . ILE A 1 97 ? -3.742 12 13.953 1 94.31 97 ILE A N 1
ATOM 728 C CA . ILE A 1 97 ? -4.18 13.359 14.258 1 94.31 97 ILE A CA 1
ATOM 729 C C . ILE A 1 97 ? -4.871 13.961 13.039 1 94.31 97 ILE A C 1
ATOM 731 O O . ILE A 1 97 ? -5.941 14.562 13.156 1 94.31 97 ILE A O 1
ATOM 735 N N . LEU A 1 98 ? -4.199 13.781 11.906 1 94.81 98 LEU A N 1
ATOM 736 C CA . LEU A 1 98 ? -4.742 14.375 10.688 1 94.81 98 LEU A CA 1
ATOM 737 C C . LEU A 1 98 ? -6.078 13.742 10.32 1 94.81 98 LEU A C 1
ATOM 739 O O . LEU A 1 98 ? -7.023 14.438 9.953 1 94.81 98 LEU A O 1
ATOM 743 N N . LEU A 1 99 ? -6.227 12.43 10.445 1 95.5 99 LEU A N 1
ATOM 744 C CA . LEU A 1 99 ? -7.48 11.742 10.172 1 95.5 99 LEU A CA 1
ATOM 745 C C . LEU A 1 99 ? -8.562 12.18 11.156 1 95.5 99 LEU A C 1
ATOM 747 O O . LEU A 1 99 ? -9.719 12.383 10.766 1 95.5 99 LEU A O 1
ATOM 751 N N . ASP A 1 100 ? -8.195 12.328 12.398 1 93.62 100 ASP A N 1
ATOM 752 C CA . ASP A 1 100 ? -9.141 12.773 13.414 1 93.62 100 ASP A CA 1
ATOM 753 C C . ASP A 1 100 ? -9.672 14.172 13.094 1 93.62 100 ASP A C 1
ATOM 755 O O . ASP A 1 100 ? -10.781 14.531 13.492 1 93.62 100 ASP A O 1
ATOM 759 N N . ARG A 1 101 ? -8.93 14.906 12.367 1 91.62 101 ARG A N 1
ATOM 760 C CA . ARG A 1 101 ? -9.297 16.281 12.039 1 91.62 101 ARG A CA 1
ATOM 761 C C . ARG A 1 101 ? -9.977 16.344 10.672 1 91.62 101 ARG A C 1
ATOM 763 O O . ARG A 1 101 ? -10.242 17.438 10.164 1 91.62 101 ARG A O 1
ATOM 770 N N . GLY A 1 102 ? -10.109 15.195 10.031 1 92.56 102 GLY A N 1
ATOM 771 C CA . GLY A 1 102 ? -10.953 15.141 8.852 1 92.56 102 GLY A CA 1
ATOM 772 C C . GLY A 1 102 ? -10.172 15.07 7.559 1 92.56 102 GLY A C 1
ATOM 773 O O . GLY A 1 102 ? -10.727 15.273 6.477 1 92.56 102 GLY A O 1
ATOM 774 N N . ALA A 1 103 ? -8.828 14.836 7.707 1 94 103 ALA A N 1
ATOM 775 C CA . ALA A 1 103 ? -8.055 14.68 6.477 1 94 103 ALA A CA 1
ATOM 776 C C . ALA A 1 103 ? -8.633 13.57 5.602 1 94 103 ALA A C 1
ATOM 778 O O . ALA A 1 103 ? -9.117 12.555 6.109 1 94 103 ALA A O 1
ATOM 779 N N . ASN A 1 104 ? -8.562 13.68 4.258 1 93.88 104 ASN A N 1
ATOM 780 C CA . ASN A 1 104 ? -9.133 12.75 3.289 1 93.88 104 ASN A CA 1
ATOM 781 C C . ASN A 1 104 ? -8.227 11.547 3.07 1 93.88 104 ASN A C 1
ATOM 783 O O . ASN A 1 104 ? -7.242 11.625 2.326 1 93.88 104 ASN A O 1
ATOM 787 N N . ALA A 1 105 ? -8.531 10.43 3.611 1 94.06 105 ALA A N 1
ATOM 788 C CA . ALA A 1 105 ? -7.746 9.203 3.523 1 94.06 105 ALA A CA 1
ATOM 789 C C . ALA A 1 105 ? -7.715 8.672 2.092 1 94.06 105 ALA A C 1
ATOM 791 O O . ALA A 1 105 ? -6.859 7.852 1.745 1 94.06 105 ALA A O 1
ATOM 792 N N . SER A 1 106 ? -8.641 9.117 1.266 1 92.25 106 SER A N 1
ATOM 793 C CA . SER A 1 106 ? -8.75 8.602 -0.097 1 92.25 106 SER A CA 1
ATOM 794 C C . SER A 1 106 ? -8.109 9.562 -1.098 1 92.25 106 SER A C 1
ATOM 796 O O . SER A 1 106 ? -8.242 9.375 -2.311 1 92.25 106 SER A O 1
ATOM 798 N N . PHE A 1 107 ? -7.395 10.539 -0.633 1 91.75 107 PHE A N 1
ATOM 799 C CA . PHE A 1 107 ? -6.688 11.469 -1.506 1 91.75 107 PHE A CA 1
ATOM 800 C C . PHE A 1 107 ? -5.711 10.727 -2.41 1 91.75 107 PHE A C 1
ATOM 802 O O . PHE A 1 107 ? -5.059 9.773 -1.979 1 91.75 107 PHE A O 1
ATOM 809 N N . ASP A 1 108 ? -5.676 11.078 -3.607 1 89.38 108 ASP A N 1
ATOM 810 C CA . ASP A 1 108 ? -4.688 10.578 -4.555 1 89.38 108 ASP A CA 1
ATOM 811 C C . ASP A 1 108 ? -4.195 11.695 -5.477 1 89.38 108 ASP A C 1
ATOM 813 O O . ASP A 1 108 ? -4.926 12.648 -5.754 1 89.38 108 ASP A O 1
ATOM 817 N N . LYS A 1 109 ? -2.963 11.586 -5.789 1 90.81 109 LYS A N 1
ATOM 818 C CA . LYS A 1 109 ? -2.332 12.5 -6.742 1 90.81 109 LYS A CA 1
ATOM 819 C C . LYS A 1 109 ? -1.461 11.734 -7.738 1 90.81 109 LYS A C 1
ATOM 821 O O . LYS A 1 109 ? -0.611 10.938 -7.34 1 90.81 109 LYS A O 1
ATOM 826 N N . ASP A 1 110 ? -1.684 11.961 -9.016 1 88.38 110 ASP A N 1
ATOM 827 C CA . ASP A 1 110 ? -0.893 11.328 -10.07 1 88.38 110 ASP A CA 1
ATOM 828 C C . ASP A 1 110 ? -0.921 9.805 -9.938 1 88.38 110 ASP A C 1
ATOM 830 O O . ASP A 1 110 ? 0.115 9.148 -10.055 1 88.38 110 ASP A O 1
ATOM 834 N N . GLN A 1 111 ? -2.084 9.273 -9.586 1 84.12 111 GLN A N 1
ATOM 835 C CA . GLN A 1 111 ? -2.34 7.844 -9.469 1 84.12 111 GLN A CA 1
ATOM 836 C C . GLN A 1 111 ? -1.606 7.246 -8.266 1 84.12 111 GLN A C 1
ATOM 838 O O . GLN A 1 111 ? -1.378 6.039 -8.211 1 84.12 111 GLN A O 1
ATOM 843 N N . TYR A 1 112 ? -1.188 8.148 -7.414 1 89.81 112 TYR A N 1
ATOM 844 C CA . TYR A 1 112 ? -0.525 7.75 -6.176 1 89.81 112 TYR A CA 1
ATOM 845 C C . TYR A 1 112 ? -1.384 8.086 -4.965 1 89.81 112 TYR A C 1
ATOM 847 O O . TYR A 1 112 ? -1.549 9.258 -4.617 1 89.81 112 TYR A O 1
ATOM 855 N N . ALA A 1 113 ? -1.923 7.027 -4.34 1 91.94 113 ALA A N 1
ATOM 856 C CA . ALA A 1 113 ? -2.875 7.199 -3.246 1 91.94 113 ALA A CA 1
ATOM 857 C C . ALA A 1 113 ? -2.162 7.23 -1.896 1 91.94 113 ALA A C 1
ATOM 859 O O . ALA A 1 113 ? -1.024 6.773 -1.778 1 91.94 113 ALA A O 1
ATOM 860 N N . VAL A 1 114 ? -2.832 7.77 -0.905 1 94.56 114 VAL A N 1
ATOM 861 C CA . VAL A 1 114 ? -2.293 7.863 0.447 1 94.56 114 VAL A CA 1
ATOM 862 C C . VAL A 1 114 ? -1.902 6.473 0.946 1 94.56 114 VAL A C 1
ATOM 864 O O . VAL A 1 114 ? -0.831 6.297 1.528 1 94.56 114 VAL A O 1
ATOM 867 N N . LEU A 1 115 ? -2.75 5.492 0.598 1 94 115 LEU A N 1
ATOM 868 C CA . LEU A 1 115 ? -2.484 4.121 1.022 1 94 115 LEU A CA 1
ATOM 869 C C . LEU A 1 115 ? -1.205 3.592 0.383 1 94 115 LEU A C 1
ATOM 871 O O . LEU A 1 115 ? -0.404 2.93 1.046 1 94 115 LEU A O 1
ATOM 875 N N . MET A 1 116 ? -1.003 3.883 -0.829 1 92.12 116 MET A N 1
ATOM 876 C CA . MET A 1 116 ? 0.206 3.467 -1.534 1 92.12 116 MET A CA 1
ATOM 877 C C . MET A 1 116 ? 1.444 4.109 -0.917 1 92.12 116 MET A C 1
ATOM 879 O O . MET A 1 116 ? 2.484 3.461 -0.783 1 92.12 116 MET A O 1
ATOM 883 N N . ALA A 1 117 ? 1.359 5.375 -0.601 1 93 117 ALA A N 1
ATOM 884 C CA . ALA A 1 117 ? 2.461 6.07 0.058 1 93 117 ALA A CA 1
ATOM 885 C C . ALA A 1 117 ? 2.83 5.395 1.374 1 93 117 ALA A C 1
ATOM 887 O O . ALA A 1 117 ? 4.012 5.215 1.679 1 93 117 ALA A O 1
ATOM 888 N N . ALA A 1 118 ? 1.849 4.984 2.135 1 95 118 ALA A N 1
ATOM 889 C CA . ALA A 1 118 ? 2.072 4.328 3.422 1 95 118 ALA A CA 1
ATOM 890 C C . ALA A 1 118 ? 2.785 2.992 3.242 1 95 118 ALA A C 1
ATOM 892 O O . ALA A 1 118 ? 3.746 2.693 3.953 1 95 118 ALA A O 1
ATOM 893 N N . CYS A 1 119 ? 2.299 2.246 2.289 1 91.69 119 CYS A N 1
ATOM 894 C CA . CYS A 1 119 ? 2.805 0.887 2.135 1 91.69 119 CYS A CA 1
ATOM 895 C C . CYS A 1 119 ? 4.227 0.893 1.591 1 91.69 119 CYS A C 1
ATOM 897 O O . CYS A 1 119 ? 4.961 -0.084 1.752 1 91.69 119 CYS A O 1
ATOM 899 N N . THR A 1 120 ? 4.59 1.964 0.94 1 88.75 120 THR A N 1
ATOM 900 C CA . THR A 1 120 ? 5.926 2.029 0.361 1 88.75 120 THR A CA 1
ATOM 901 C C . THR A 1 120 ? 6.824 2.959 1.174 1 88.75 120 THR A C 1
ATOM 903 O O . THR A 1 120 ? 7.898 3.352 0.715 1 88.75 120 THR A O 1
ATOM 906 N N . ALA A 1 121 ? 6.402 3.326 2.318 1 93.19 121 ALA A N 1
ATOM 907 C CA . ALA A 1 121 ? 7.16 4.227 3.186 1 93.19 121 ALA A CA 1
ATOM 908 C C . ALA A 1 121 ? 8.477 3.598 3.615 1 93.19 121 ALA A C 1
ATOM 910 O O . ALA A 1 121 ? 8.578 2.375 3.752 1 93.19 121 ALA A O 1
ATOM 911 N N . ARG A 1 122 ? 9.469 4.406 3.715 1 90 122 ARG A N 1
ATOM 912 C CA . ARG A 1 122 ? 10.719 3.963 4.309 1 90 122 ARG A CA 1
ATOM 913 C C . ARG A 1 122 ? 10.656 4.012 5.832 1 90 122 ARG A C 1
ATOM 915 O O . ARG A 1 122 ? 11.156 4.957 6.449 1 90 122 ARG A O 1
ATOM 922 N N . ALA A 1 123 ? 10.141 3.117 6.477 1 94.06 123 ALA A N 1
ATOM 923 C CA . ALA A 1 123 ? 9.922 2.982 7.914 1 94.06 123 ALA A CA 1
ATOM 924 C C . ALA A 1 123 ? 9.898 1.516 8.328 1 94.06 123 ALA A C 1
ATOM 926 O O . ALA A 1 123 ? 10.039 0.623 7.492 1 94.06 123 ALA A O 1
ATOM 927 N N . SER A 1 124 ? 9.891 1.286 9.656 1 93.94 124 SER A N 1
ATOM 928 C CA . SER A 1 124 ? 9.82 -0.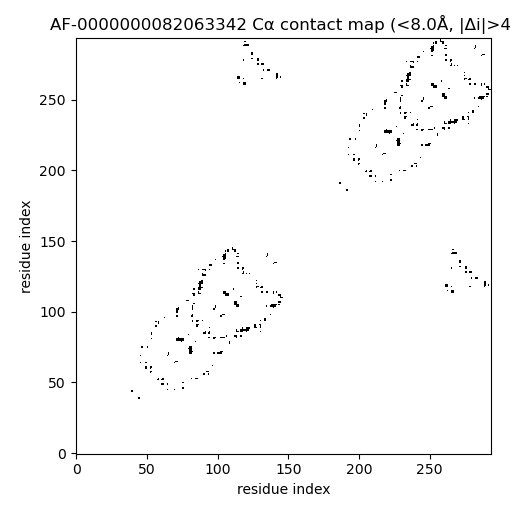088 10.141 1 93.94 124 SER A CA 1
ATOM 929 C C . SER A 1 124 ? 8.523 -0.762 9.703 1 93.94 124 SER A C 1
ATOM 931 O O . SER A 1 124 ? 7.52 -0.091 9.461 1 93.94 124 SER A O 1
ATOM 933 N N . GLU A 1 125 ? 8.555 -2.117 9.57 1 93.19 125 GLU A N 1
ATOM 934 C CA . GLU A 1 125 ? 7.379 -2.898 9.203 1 93.19 125 GLU A CA 1
ATOM 935 C C . GLU A 1 125 ? 6.203 -2.582 10.125 1 93.19 125 GLU A C 1
ATOM 937 O O . GLU A 1 125 ? 5.066 -2.449 9.664 1 93.19 125 GLU A O 1
ATOM 942 N N . GLU A 1 126 ? 6.508 -2.451 11.391 1 95.69 126 GLU A N 1
ATOM 943 C CA . GLU A 1 126 ? 5.461 -2.182 12.375 1 95.69 126 GLU A CA 1
ATOM 944 C C . GLU A 1 126 ? 4.789 -0.837 12.109 1 95.69 126 GLU A C 1
ATOM 946 O O . GLU A 1 126 ? 3.561 -0.731 12.148 1 95.69 126 GLU A O 1
ATOM 951 N N . GLN A 1 127 ? 5.562 0.17 11.867 1 96.75 127 GLN A N 1
ATOM 952 C CA . GLN A 1 127 ? 5.023 1.499 11.594 1 96.75 127 GLN A CA 1
ATOM 953 C C . GLN A 1 127 ? 4.18 1.505 10.328 1 96.75 127 GLN A C 1
ATOM 955 O O . GLN A 1 127 ? 3.115 2.127 10.289 1 96.75 127 GLN A O 1
ATOM 960 N N . ILE A 1 128 ? 4.66 0.815 9.297 1 96.12 128 ILE A N 1
ATOM 961 C CA . ILE A 1 128 ? 3.928 0.738 8.039 1 96.12 128 ILE A CA 1
ATOM 962 C C . ILE A 1 128 ? 2.594 0.03 8.266 1 96.12 128 ILE A C 1
ATOM 964 O O . ILE A 1 128 ? 1.54 0.538 7.875 1 96.12 128 ILE A O 1
ATOM 968 N N . LEU A 1 129 ? 2.594 -1.064 8.977 1 96 129 LEU A N 1
ATOM 969 C CA . LEU A 1 129 ? 1.383 -1.844 9.211 1 96 129 LEU A CA 1
ATOM 970 C C . LEU A 1 129 ? 0.363 -1.038 10.008 1 96 129 LEU A C 1
ATOM 972 O O . LEU A 1 129 ? -0.826 -1.035 9.68 1 96 129 LEU A O 1
ATOM 976 N N . LYS A 1 130 ? 0.782 -0.359 10.961 1 97.12 130 LYS A N 1
ATOM 977 C CA . LYS A 1 130 ? -0.122 0.453 11.766 1 97.12 130 LYS A CA 1
ATOM 978 C C . LYS A 1 130 ? -0.723 1.591 10.953 1 97.12 130 LYS A C 1
ATOM 980 O O . LYS A 1 130 ? -1.907 1.903 11.086 1 97.12 130 LYS A O 1
ATOM 985 N N . THR A 1 131 ? 0.132 2.193 10.117 1 97 131 THR A N 1
ATOM 986 C CA . THR A 1 131 ? -0.35 3.283 9.273 1 97 131 THR A CA 1
ATOM 987 C C . THR A 1 131 ? -1.381 2.779 8.273 1 97 131 THR A C 1
ATOM 989 O O . THR A 1 131 ? -2.443 3.383 8.109 1 97 131 THR A O 1
ATOM 992 N N . VAL A 1 132 ? -1.131 1.689 7.645 1 96.12 132 VAL A N 1
ATOM 993 C CA . VAL A 1 132 ? -2.045 1.087 6.68 1 96.12 132 VAL A CA 1
ATOM 994 C C . VAL A 1 132 ? -3.35 0.706 7.371 1 96.12 132 VAL A C 1
ATOM 996 O O . VAL A 1 132 ? -4.438 0.972 6.855 1 96.12 132 VAL A O 1
ATOM 999 N N . GLU A 1 133 ? -3.25 0.186 8.508 1 96.38 133 GLU A N 1
ATOM 1000 C CA . GLU A 1 133 ? -4.43 -0.195 9.273 1 96.38 133 GLU A CA 1
ATOM 1001 C C . GLU A 1 133 ? -5.305 1.018 9.578 1 96.38 133 GLU A C 1
ATOM 1003 O O . GLU A 1 133 ? -6.523 0.969 9.406 1 96.38 133 GLU A O 1
ATOM 1008 N N . LEU A 1 134 ? -4.695 2.043 10.023 1 96 134 LEU A N 1
ATOM 1009 C CA . LEU A 1 134 ? -5.426 3.266 10.344 1 96 134 LEU A CA 1
ATOM 1010 C C . LEU A 1 134 ? -6.137 3.812 9.109 1 96 134 LEU A C 1
ATOM 1012 O O . LEU A 1 134 ? -7.309 4.191 9.18 1 96 134 LEU A O 1
ATOM 1016 N N . LEU A 1 135 ? -5.406 3.832 8.039 1 96.25 135 LEU A N 1
ATOM 1017 C CA . LEU A 1 135 ? -5.973 4.371 6.809 1 96.25 135 LEU A CA 1
ATOM 1018 C C . LEU A 1 135 ? -7.156 3.531 6.34 1 96.25 135 LEU A C 1
ATOM 1020 O O . LEU A 1 135 ? -8.195 4.074 5.945 1 96.25 135 LEU A O 1
ATOM 1024 N N . LEU A 1 136 ? -7.039 2.242 6.367 1 93.75 136 LEU A N 1
ATOM 1025 C CA . LEU A 1 136 ? -8.109 1.345 5.941 1 93.75 136 LEU A CA 1
ATOM 1026 C C . LEU A 1 136 ? -9.32 1.469 6.855 1 93.75 136 LEU A C 1
ATOM 1028 O O . LEU A 1 136 ? -10.461 1.411 6.395 1 93.75 136 LEU A O 1
ATOM 1032 N N . SER A 1 137 ? -9.039 1.633 8.117 1 92.62 137 SER A N 1
ATOM 1033 C CA . SER A 1 137 ? -10.133 1.727 9.086 1 92.62 137 SER A CA 1
ATOM 1034 C C . SER A 1 137 ? -10.945 2.998 8.875 1 92.62 137 SER A C 1
ATOM 1036 O O . SER A 1 137 ? -12.086 3.1 9.344 1 92.62 137 SER A O 1
ATOM 1038 N N . ARG A 1 138 ? -10.375 3.947 8.25 1 88.38 138 ARG A N 1
ATOM 1039 C CA . ARG A 1 138 ? -11.047 5.223 8.031 1 88.38 138 ARG A CA 1
ATOM 1040 C C . ARG A 1 138 ? -11.516 5.355 6.586 1 88.38 138 ARG A C 1
ATOM 1042 O O . ARG A 1 138 ? -11.766 6.465 6.113 1 88.38 138 ARG A O 1
ATOM 1049 N N . ASN A 1 139 ? -11.75 4.352 6.004 1 70.06 139 ASN A N 1
ATOM 1050 C CA . ASN A 1 139 ? -12.352 4.203 4.684 1 70.06 139 ASN A CA 1
ATOM 1051 C C . ASN A 1 139 ? -11.445 4.773 3.59 1 70.06 139 ASN A C 1
ATOM 1053 O O . ASN A 1 139 ? -11.93 5.438 2.668 1 70.06 139 ASN A O 1
ATOM 1057 N N . ALA A 1 140 ? -10.117 4.812 3.895 1 61.5 140 ALA A N 1
ATOM 1058 C CA . ALA A 1 140 ? -9.266 5.02 2.725 1 61.5 140 ALA A CA 1
ATOM 1059 C C . ALA A 1 140 ? -9.617 4.039 1.61 1 61.5 140 ALA A C 1
ATOM 1061 O O . ALA A 1 140 ? -9.703 2.83 1.841 1 61.5 140 ALA A O 1
ATOM 1062 N N . ASN A 1 141 ? -10.477 4.5 0.56 1 57 141 ASN A N 1
ATOM 1063 C CA . ASN A 1 141 ? -10.914 3.662 -0.549 1 57 141 ASN A CA 1
ATOM 1064 C C . ASN A 1 141 ? -9.734 3.07 -1.307 1 57 141 ASN A C 1
ATOM 1066 O O . ASN A 1 141 ? -9.008 3.791 -1.991 1 57 141 ASN A O 1
ATOM 1070 N N . PRO A 1 142 ? -9.305 1.888 -0.986 1 53.66 142 PRO A N 1
ATOM 1071 C CA . PRO A 1 142 ? -8.211 1.291 -1.747 1 53.66 142 PRO A CA 1
ATOM 1072 C C . PRO A 1 142 ? -8.414 1.383 -3.258 1 53.66 142 PRO A C 1
ATOM 1074 O O . PRO A 1 142 ? -7.457 1.278 -4.023 1 53.66 142 PRO A O 1
ATOM 1077 N N . SER A 1 143 ? -9.664 1.361 -3.744 1 51.06 143 SER A N 1
ATOM 1078 C CA . SER A 1 143 ? -10.031 1.245 -5.152 1 51.06 143 SER A CA 1
ATOM 1079 C C . SER A 1 143 ? -9.719 2.531 -5.91 1 51.06 143 SER A C 1
ATOM 1081 O O . SER A 1 143 ? -9.977 2.625 -7.113 1 51.06 143 SER A O 1
ATOM 1083 N N . VAL A 1 144 ? -9.367 3.629 -5.238 1 45.75 144 VAL A N 1
ATOM 1084 C CA . VAL A 1 144 ? -9.375 4.879 -5.988 1 45.75 144 VAL A CA 1
ATOM 1085 C C . VAL A 1 144 ? -8.352 4.809 -7.117 1 45.75 144 VAL A C 1
ATOM 1087 O O . VAL A 1 144 ? -8.367 5.633 -8.039 1 45.75 144 VAL A O 1
ATOM 1090 N N . VAL A 1 145 ? -7.219 4.34 -6.926 1 40.28 145 VAL A N 1
ATOM 1091 C CA . VAL A 1 145 ? -6.203 4.543 -7.953 1 40.28 145 VAL A CA 1
ATOM 1092 C C . VAL A 1 145 ? -6.672 3.932 -9.273 1 40.28 145 VAL A C 1
ATOM 1094 O O . VAL A 1 145 ? -6.176 4.293 -10.344 1 40.28 145 VAL A O 1
ATOM 1097 N N . CYS A 1 146 ? -6.879 2.658 -9.297 1 33.91 146 CYS A N 1
ATOM 1098 C CA . CYS A 1 146 ? -6.832 1.939 -10.57 1 33.91 146 CYS A CA 1
ATOM 1099 C C . CYS A 1 146 ? -8 2.336 -11.461 1 33.91 146 CYS A C 1
ATOM 1101 O O . CYS A 1 146 ? -9 1.622 -11.539 1 33.91 146 CYS A O 1
ATOM 1103 N N . ARG A 1 147 ? -8.625 3.326 -11.25 1 29.81 147 ARG A N 1
ATOM 1104 C CA . ARG A 1 147 ? -9.547 3.584 -12.352 1 29.81 147 ARG A CA 1
ATOM 1105 C C . ARG A 1 147 ? -8.812 4.195 -13.539 1 29.81 147 ARG A C 1
ATOM 1107 O O . ARG A 1 147 ? -7.945 5.059 -13.367 1 29.81 147 ARG A O 1
ATOM 1114 N N . MET B 1 1 ? 31.062 -40.688 -109.562 1 26.38 1 MET B N 1
ATOM 1115 C CA . MET B 1 1 ? 32.031 -41.188 -108.562 1 26.38 1 MET B CA 1
ATOM 1116 C C . MET B 1 1 ? 31.328 -41.625 -107.312 1 26.38 1 MET B C 1
ATOM 1118 O O . MET B 1 1 ? 30.219 -41.156 -107 1 26.38 1 MET B O 1
ATOM 1122 N N . PRO B 1 2 ? 31.844 -42.688 -106.5 1 32.31 2 PRO B N 1
ATOM 1123 C CA . PRO B 1 2 ? 31.297 -43.688 -105.562 1 32.31 2 PRO B CA 1
ATOM 1124 C C . PRO B 1 2 ? 30.875 -43.062 -104.25 1 32.31 2 PRO B C 1
ATOM 1126 O O . PRO B 1 2 ? 31.547 -42.156 -103.75 1 32.31 2 PRO B O 1
ATOM 1129 N N . GLY B 1 3 ? 29.547 -42.781 -104 1 29.89 3 GLY B N 1
ATOM 1130 C CA . GLY B 1 3 ? 28.719 -42.156 -103 1 29.89 3 GLY B CA 1
ATOM 1131 C C . GLY B 1 3 ? 28.844 -42.812 -101.625 1 29.89 3 GLY B C 1
ATOM 1132 O O . GLY B 1 3 ? 28.438 -43.969 -101.5 1 29.89 3 GLY B O 1
ATOM 1133 N N . SER B 1 4 ? 30.016 -42.531 -100.875 1 28.7 4 SER B N 1
ATOM 11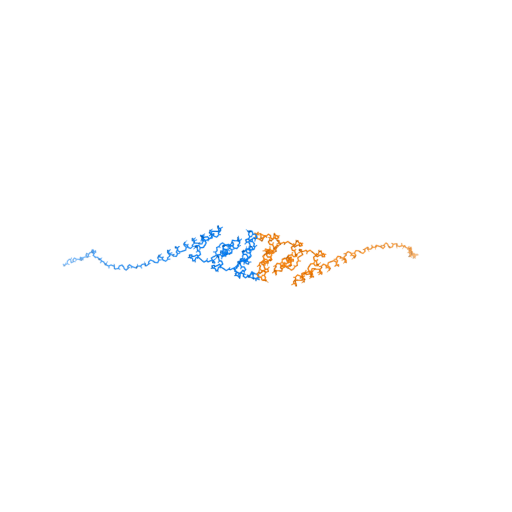34 C CA . SER B 1 4 ? 30.641 -43.156 -99.688 1 28.7 4 SER B CA 1
ATOM 1135 C C . SER B 1 4 ? 29.656 -43.219 -98.5 1 28.7 4 SER B C 1
ATOM 1137 O O . SER B 1 4 ? 28.953 -42.219 -98.25 1 28.7 4 SER B O 1
ATOM 1139 N N . SER B 1 5 ? 29.172 -44.438 -98.188 1 25.31 5 SER B N 1
ATOM 1140 C CA . SER B 1 5 ? 28.172 -45.062 -97.312 1 25.31 5 SER B CA 1
ATOM 1141 C C . SER B 1 5 ? 28.469 -44.812 -95.875 1 25.31 5 SER B C 1
ATOM 1143 O O . SER B 1 5 ? 29.453 -45.344 -95.312 1 25.31 5 SER B O 1
ATOM 1145 N N . ARG B 1 6 ? 28.484 -43.5 -95.375 1 30.52 6 ARG B N 1
ATOM 1146 C CA . ARG B 1 6 ? 28.922 -43.094 -94.062 1 30.52 6 ARG B CA 1
ATOM 1147 C C . ARG B 1 6 ? 28.188 -43.875 -93 1 30.52 6 ARG B C 1
ATOM 1149 O O . ARG B 1 6 ? 26.953 -43.844 -92.938 1 30.52 6 ARG B O 1
ATOM 1156 N N . SER B 1 7 ? 28.719 -45.125 -92.562 1 23.09 7 SER B N 1
ATOM 1157 C CA . SER B 1 7 ? 28.328 -46.188 -91.625 1 23.09 7 SER B CA 1
ATOM 1158 C C . SER B 1 7 ? 28.062 -45.656 -90.25 1 23.09 7 SER B C 1
ATOM 1160 O O . SER B 1 7 ? 28.922 -45 -89.625 1 23.09 7 SER B O 1
ATOM 1162 N N . LEU B 1 8 ? 26.844 -45.281 -89.812 1 26.44 8 LEU B N 1
ATOM 1163 C CA . LEU B 1 8 ? 26.25 -44.719 -88.625 1 26.44 8 LEU B CA 1
ATOM 1164 C C . LEU B 1 8 ? 26.375 -45.688 -87.438 1 26.44 8 LEU B C 1
ATOM 1166 O O . LEU B 1 8 ? 25.672 -46.719 -87.438 1 26.44 8 LEU B O 1
ATOM 1170 N N . ALA B 1 9 ? 27.656 -46.125 -87.062 1 26.77 9 ALA B N 1
ATOM 1171 C CA . ALA B 1 9 ? 27.938 -47.188 -86.062 1 26.77 9 ALA B CA 1
ATOM 1172 C C . ALA B 1 9 ? 27.328 -46.844 -84.75 1 26.77 9 ALA B C 1
ATOM 1174 O O . ALA B 1 9 ? 27.625 -45.781 -84.188 1 26.77 9 ALA B O 1
ATOM 1175 N N . VAL B 1 10 ? 26.078 -47.125 -84.438 1 24.89 10 VAL B N 1
ATOM 1176 C CA . VAL B 1 10 ? 25.281 -46.906 -83.25 1 24.89 10 VAL B CA 1
ATOM 1177 C C . VAL B 1 10 ? 25.922 -47.656 -82.062 1 24.89 10 VAL B C 1
ATOM 1179 O O . VAL B 1 10 ? 26.125 -48.875 -82.125 1 24.89 10 VAL B O 1
ATOM 1182 N N . ALA B 1 11 ? 26.828 -47.125 -81.188 1 29.66 11 ALA B N 1
ATOM 1183 C CA . ALA B 1 11 ? 27.609 -47.531 -80 1 29.66 11 ALA B CA 1
ATOM 1184 C C . ALA B 1 11 ? 26.719 -48.094 -78.938 1 29.66 11 ALA B C 1
ATOM 1186 O O . ALA B 1 11 ? 25.891 -47.375 -78.375 1 29.66 11 ALA B O 1
ATOM 1187 N N . GLY B 1 12 ? 26.141 -49.281 -78.938 1 25.02 12 GLY B N 1
ATOM 1188 C CA . GLY B 1 12 ? 25.188 -49.938 -78.062 1 25.02 12 GLY B CA 1
ATOM 1189 C C . GLY B 1 12 ? 25.734 -50.219 -76.688 1 25.02 12 GLY B C 1
ATOM 1190 O O . GLY B 1 12 ? 25.141 -50.969 -75.938 1 25.02 12 GLY B O 1
ATOM 1191 N N . GLY B 1 13 ? 26.734 -49.594 -76.062 1 29.83 13 GLY B N 1
ATOM 1192 C CA . GLY B 1 13 ? 27.359 -50.281 -74.938 1 29.83 13 GLY B CA 1
ATOM 1193 C C . GLY B 1 13 ? 26.438 -50.375 -73.688 1 29.83 13 GLY B C 1
ATOM 1194 O O . GLY B 1 13 ? 25.828 -49.375 -73.312 1 29.83 13 GLY B O 1
ATOM 1195 N N . GLY B 1 14 ? 25.703 -51.438 -73.375 1 28.22 14 GLY B N 1
ATOM 1196 C CA . GLY B 1 14 ? 24.734 -51.781 -72.312 1 28.22 14 GLY B CA 1
ATOM 1197 C C . GLY B 1 14 ? 25.328 -51.875 -70.938 1 28.22 14 GLY B C 1
ATOM 1198 O O . GLY B 1 14 ? 24.703 -52.438 -70 1 28.22 14 GLY B O 1
ATOM 1199 N N . GLU B 1 15 ? 26.484 -51.375 -70.5 1 31.7 15 GLU B N 1
ATOM 1200 C CA . GLU B 1 15 ? 26.969 -51.906 -69.188 1 31.7 15 GLU B CA 1
ATOM 1201 C C . GLU B 1 15 ? 26.031 -51.594 -68.062 1 31.7 15 GLU B C 1
ATOM 1203 O O . GLU B 1 15 ? 25.406 -50.531 -68.062 1 31.7 15 GLU B O 1
ATOM 1208 N N . SER B 1 16 ? 25.516 -52.562 -67.312 1 30.27 16 SER B N 1
ATOM 1209 C CA . SER B 1 16 ? 24.641 -52.656 -66.125 1 30.27 16 SER B CA 1
ATOM 1210 C C . SER B 1 16 ? 25.297 -52.062 -64.875 1 30.27 16 SER B C 1
ATOM 1212 O O . SER B 1 16 ? 26.297 -52.562 -64.375 1 30.27 16 SER B O 1
ATOM 1214 N N . SER B 1 17 ? 25.594 -50.812 -64.688 1 31.33 17 SER B N 1
ATOM 1215 C CA . SER B 1 17 ? 26.234 -50.281 -63.5 1 31.33 17 SER B CA 1
ATOM 1216 C C . SER B 1 17 ? 25.344 -50.469 -62.281 1 31.33 17 SER B C 1
ATOM 1218 O O . SER B 1 17 ? 24.172 -50.062 -62.281 1 31.33 17 SER B O 1
ATOM 1220 N N . ASP B 1 18 ? 25.562 -51.469 -61.406 1 32.44 18 ASP B N 1
ATOM 1221 C CA . ASP B 1 18 ? 24.969 -51.75 -60.125 1 32.44 18 ASP B CA 1
ATOM 1222 C C . ASP B 1 18 ? 25.141 -50.594 -59.156 1 32.44 18 ASP B C 1
ATOM 1224 O O . ASP B 1 18 ? 26.281 -50.219 -58.812 1 32.44 18 ASP B O 1
ATOM 1228 N N . SER B 1 19 ? 24.562 -49.438 -59.25 1 31.58 19 SER B N 1
ATOM 1229 C CA . SER B 1 19 ? 24.625 -48.25 -58.375 1 31.58 19 SER B CA 1
ATOM 1230 C C . SER B 1 19 ? 24.172 -48.562 -56.969 1 31.58 19 SER B C 1
ATOM 1232 O O . SER B 1 19 ? 23.047 -49.031 -56.75 1 31.58 19 SER B O 1
ATOM 1234 N N . ASP B 1 20 ? 25.047 -48.969 -56.031 1 32.31 20 ASP B N 1
ATOM 1235 C CA . ASP B 1 20 ? 24.844 -49.062 -54.594 1 32.31 20 ASP B CA 1
ATOM 1236 C C . ASP B 1 20 ? 24.234 -47.781 -54.031 1 32.31 20 ASP B C 1
ATOM 1238 O O . ASP B 1 20 ? 24.812 -46.688 -54.156 1 32.31 20 ASP B O 1
ATOM 1242 N N . GLU B 1 21 ? 22.938 -47.5 -54.062 1 35.78 21 GLU B N 1
ATOM 1243 C CA . GLU B 1 21 ? 22.172 -46.406 -53.469 1 35.78 21 GLU B CA 1
ATOM 1244 C C . GLU B 1 21 ? 22.422 -46.312 -51.969 1 35.78 21 GLU B C 1
ATOM 1246 O O . GLU B 1 21 ? 22.203 -47.281 -51.219 1 35.78 21 GLU B O 1
ATOM 1251 N N . ASP B 1 22 ? 23.516 -45.688 -51.531 1 39.81 22 ASP B N 1
ATOM 1252 C CA . ASP B 1 22 ? 23.703 -45.25 -50.156 1 39.81 22 ASP B CA 1
ATOM 1253 C C . ASP B 1 22 ? 22.438 -44.594 -49.594 1 39.81 22 ASP B C 1
ATOM 1255 O O . ASP B 1 22 ? 22 -43.562 -50.094 1 39.81 22 ASP B O 1
ATOM 1259 N N . ARG B 1 23 ? 21.469 -45.375 -49.125 1 35.56 23 ARG B N 1
ATOM 1260 C CA . ARG B 1 23 ? 20.328 -44.906 -48.312 1 35.56 23 ARG B CA 1
ATOM 1261 C C . ARG B 1 23 ? 20.797 -44.062 -47.156 1 35.56 23 ARG B C 1
ATOM 1263 O O . ARG B 1 23 ? 21.516 -44.531 -46.281 1 35.56 23 ARG B O 1
ATOM 1270 N N . TRP B 1 24 ? 21.125 -42.781 -47.375 1 41.88 24 TRP B N 1
ATOM 1271 C CA . TRP B 1 24 ? 21.203 -41.781 -46.312 1 41.88 24 TRP B CA 1
ATOM 1272 C C . TRP B 1 24 ? 20.094 -42 -45.281 1 41.88 24 TRP B C 1
ATOM 1274 O O . TRP B 1 24 ? 18.906 -42 -45.625 1 41.88 24 TRP B O 1
ATOM 1284 N N . VAL B 1 25 ? 20.25 -42.875 -44.281 1 43.19 25 VAL B N 1
ATOM 1285 C CA . VAL B 1 25 ? 19.422 -42.938 -43.094 1 43.19 25 VAL B CA 1
ATOM 1286 C C . VAL B 1 25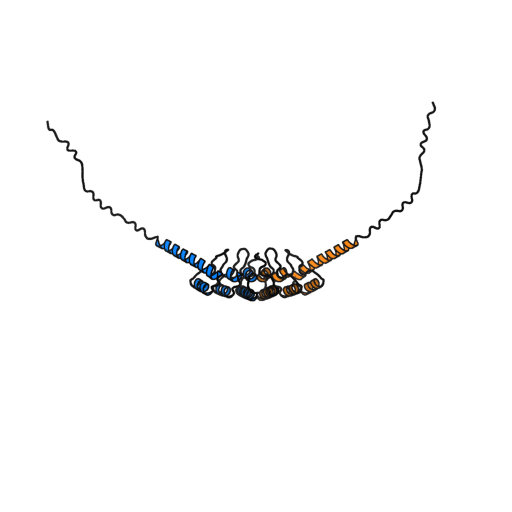 ? 19.234 -41.531 -42.5 1 43.19 25 VAL B C 1
ATOM 1288 O O . VAL B 1 25 ? 20.188 -40.906 -42.062 1 43.19 25 VAL B O 1
ATOM 1291 N N . ILE B 1 26 ? 18.391 -40.656 -43.062 1 40.75 26 ILE B N 1
ATOM 1292 C CA . ILE B 1 26 ? 17.891 -39.5 -42.344 1 40.75 26 ILE B CA 1
ATOM 1293 C C . ILE B 1 26 ? 17.453 -39.938 -40.938 1 40.75 26 ILE B C 1
ATOM 1295 O O . ILE B 1 26 ? 16.484 -40.688 -40.781 1 40.75 26 ILE B O 1
ATOM 1299 N N . GLY B 1 27 ? 18.297 -40.156 -40 1 41.97 27 GLY B N 1
ATOM 1300 C CA . GLY B 1 27 ? 17.953 -40.219 -38.594 1 41.97 27 GLY B CA 1
ATOM 1301 C C . GLY B 1 27 ? 16.859 -39.25 -38.219 1 41.97 27 GLY B C 1
ATOM 1302 O O . GLY B 1 27 ? 16.734 -38.156 -38.812 1 41.97 27 GLY B O 1
ATOM 1303 N N . GLY B 1 28 ? 15.703 -39.781 -37.844 1 40.19 28 GLY B N 1
ATOM 1304 C CA . GLY B 1 28 ? 14.492 -39.125 -37.344 1 40.19 28 GLY B CA 1
ATOM 1305 C C . GLY B 1 28 ? 14.773 -37.938 -36.438 1 40.19 28 GLY B C 1
ATOM 1306 O O . GLY B 1 28 ? 15.094 -38.125 -35.25 1 40.19 28 GLY B O 1
ATOM 1307 N N . LEU B 1 29 ? 15.438 -36.906 -36.781 1 44.38 29 LEU B N 1
ATOM 1308 C CA . LEU B 1 29 ? 15.312 -35.594 -36.125 1 44.38 29 LEU B CA 1
ATOM 1309 C C . LEU B 1 29 ? 13.859 -35.312 -35.75 1 44.38 29 LEU B C 1
ATOM 1311 O O . LEU B 1 29 ? 13.523 -34.188 -35.375 1 44.38 29 LEU B O 1
ATOM 1315 N N . GLN B 1 30 ? 12.945 -36.031 -36.156 1 46.06 30 GLN B N 1
ATOM 1316 C CA . GLN B 1 30 ? 11.547 -35.75 -35.844 1 46.06 30 GLN B CA 1
ATOM 1317 C C . GLN B 1 30 ? 11.297 -35.875 -34.344 1 46.06 30 GLN B C 1
ATOM 1319 O O . GLN B 1 30 ? 10.32 -35.312 -33.812 1 46.06 30 GLN B O 1
ATOM 1324 N N . ASP B 1 31 ? 12.039 -36.688 -33.656 1 48.81 31 ASP B N 1
ATOM 1325 C CA . ASP B 1 31 ? 11.625 -36.969 -32.281 1 48.81 31 ASP B CA 1
ATOM 1326 C C . ASP B 1 31 ? 11.898 -35.781 -31.359 1 48.81 31 ASP B C 1
ATOM 1328 O O . ASP B 1 31 ? 11.148 -35.531 -30.422 1 48.81 31 ASP B O 1
ATOM 1332 N N . ARG B 1 32 ? 12.953 -35 -31.578 1 53.72 32 ARG B N 1
ATOM 1333 C CA . ARG B 1 32 ? 13.219 -33.875 -30.688 1 53.72 32 ARG B CA 1
ATOM 1334 C C . ARG B 1 32 ? 12.188 -32.781 -30.906 1 53.72 32 ARG B C 1
ATOM 1336 O O . ARG B 1 32 ? 11.891 -32 -29.984 1 53.72 32 ARG B O 1
ATOM 1343 N N . SER B 1 33 ? 11.758 -32.625 -32.156 1 54.31 33 SER B N 1
ATOM 1344 C CA . SER B 1 33 ? 10.766 -31.578 -32.406 1 54.31 33 SER B CA 1
ATOM 1345 C C . SER B 1 33 ? 9.422 -31.922 -31.797 1 54.31 33 SER B C 1
ATOM 1347 O O . SER B 1 33 ? 8.703 -31.047 -31.312 1 54.31 33 SER B O 1
ATOM 1349 N N . SER B 1 34 ? 9.102 -33.219 -31.844 1 54.44 34 SER B N 1
ATOM 1350 C CA . SER B 1 34 ? 7.832 -33.625 -31.266 1 54.44 34 SER B CA 1
ATOM 1351 C C . SER B 1 34 ? 7.863 -33.531 -29.75 1 54.44 34 SER B C 1
ATOM 1353 O O . SER B 1 34 ? 6.859 -33.188 -29.125 1 54.44 34 SER B O 1
ATOM 1355 N N . ASP B 1 35 ? 9.016 -33.844 -29.188 1 55.38 35 ASP B N 1
ATOM 1356 C CA . ASP B 1 35 ? 9.133 -33.719 -27.734 1 55.38 35 ASP B CA 1
ATOM 1357 C C . ASP B 1 35 ? 9.078 -32.281 -27.281 1 55.38 35 ASP B C 1
ATOM 1359 O O . ASP B 1 35 ? 8.453 -31.953 -26.281 1 55.38 35 ASP B O 1
ATOM 1363 N N . ASN B 1 36 ? 9.773 -31.469 -28.094 1 54.78 36 ASN B N 1
ATOM 1364 C CA . ASN B 1 36 ? 9.719 -30.062 -27.734 1 54.78 36 ASN B CA 1
ATOM 1365 C C . ASN B 1 36 ? 8.32 -29.484 -27.938 1 54.78 36 ASN B C 1
ATOM 1367 O O . ASN B 1 36 ? 7.859 -28.672 -27.141 1 54.78 36 ASN B O 1
ATOM 1371 N N . LEU B 1 37 ? 7.805 -29.906 -29.047 1 50.66 37 LEU B N 1
ATOM 1372 C CA . LEU B 1 37 ? 6.434 -29.469 -29.297 1 50.66 37 LEU B CA 1
ATOM 1373 C C . LEU B 1 37 ? 5.492 -30.016 -28.219 1 50.66 37 LEU B C 1
ATOM 1375 O O . LEU B 1 37 ? 4.605 -29.312 -27.75 1 50.66 37 LEU B O 1
ATOM 1379 N N . ASN B 1 38 ? 5.602 -31.234 -27.875 1 53.34 38 ASN B N 1
ATOM 1380 C CA . ASN B 1 38 ? 4.781 -31.828 -26.812 1 53.34 38 ASN B CA 1
ATOM 1381 C C . ASN B 1 38 ? 5.047 -31.172 -25.469 1 53.34 38 ASN B C 1
ATOM 1383 O O . ASN B 1 38 ? 4.121 -30.953 -24.688 1 53.34 38 ASN B O 1
ATOM 1387 N N . LYS B 1 39 ? 6.289 -30.906 -25.188 1 55.56 39 LYS B N 1
ATOM 1388 C 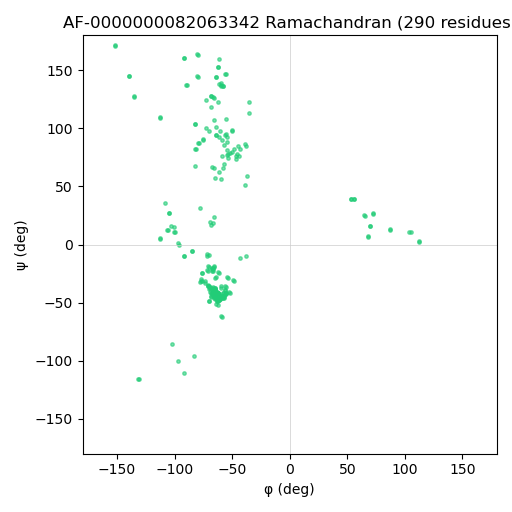CA . LYS B 1 39 ? 6.629 -30.188 -23.969 1 55.56 39 LYS B CA 1
ATOM 1389 C C . LYS B 1 39 ? 6.051 -28.781 -23.984 1 55.56 39 LYS B C 1
ATOM 1391 O O . LYS B 1 39 ? 5.523 -28.312 -22.984 1 55.56 39 LYS B O 1
ATOM 1396 N N . THR B 1 40 ? 6.203 -28.156 -25.172 1 52.97 40 THR B N 1
ATOM 1397 C CA . THR B 1 40 ? 5.652 -26.812 -25.312 1 52.97 40 THR B CA 1
ATOM 1398 C C . THR B 1 40 ? 4.133 -26.844 -25.203 1 52.97 40 THR B C 1
ATOM 1400 O O . THR B 1 40 ? 3.537 -25.969 -24.562 1 52.97 40 THR B O 1
ATOM 1403 N N . LEU B 1 41 ? 3.527 -27.734 -25.891 1 52.72 41 LEU B N 1
ATOM 1404 C CA . LEU B 1 41 ? 2.082 -27.891 -25.766 1 52.72 41 LEU B CA 1
ATOM 1405 C C . LEU B 1 41 ? 1.688 -28.234 -24.344 1 52.72 41 LEU B C 1
ATOM 1407 O O . LEU B 1 41 ? 0.696 -27.719 -23.828 1 52.72 41 LEU B O 1
ATOM 1411 N N . GLN B 1 42 ? 2.568 -29.016 -23.766 1 57.22 42 GLN B N 1
ATOM 1412 C CA . GLN B 1 42 ? 2.316 -29.375 -22.375 1 57.22 42 GLN B CA 1
ATOM 1413 C C . GLN B 1 42 ? 2.504 -28.172 -21.469 1 57.22 42 GLN B C 1
ATOM 1415 O O . GLN B 1 42 ? 1.728 -27.969 -20.531 1 57.22 42 GLN B O 1
ATOM 1420 N N . LEU B 1 43 ? 3.525 -27.422 -21.875 1 55.41 43 LEU B N 1
ATOM 1421 C CA . LEU B 1 43 ? 3.791 -26.219 -21.094 1 55.41 43 LEU B CA 1
ATOM 1422 C C . LEU B 1 43 ? 2.691 -25.188 -21.312 1 55.41 43 LEU B C 1
ATOM 1424 O O . LEU B 1 43 ? 2.262 -24.531 -20.359 1 55.41 43 LEU B O 1
ATOM 1428 N N . GLN B 1 44 ? 2.395 -24.984 -22.625 1 59.66 44 GLN B N 1
ATOM 1429 C CA . GLN B 1 44 ? 1.307 -24.047 -22.922 1 59.66 44 GLN B CA 1
ATOM 1430 C C . GLN B 1 44 ? 0.033 -24.453 -22.188 1 59.66 44 GLN B C 1
ATOM 1432 O O . GLN B 1 44 ? -0.692 -23.578 -21.688 1 59.66 44 GLN B O 1
ATOM 1437 N N . ASP B 1 45 ? -0.01 -25.703 -21.984 1 78.75 45 ASP B N 1
ATOM 1438 C CA . ASP B 1 45 ? -1.174 -26.219 -21.266 1 78.75 45 ASP B CA 1
ATOM 1439 C C . ASP B 1 45 ? -1.063 -25.922 -19.766 1 78.75 45 ASP B C 1
ATOM 1441 O O . ASP B 1 45 ? -2.041 -25.516 -19.125 1 78.75 45 ASP B O 1
ATOM 1445 N N . LYS B 1 46 ? 0.224 -25.906 -19.328 1 79.44 46 LYS B N 1
ATOM 1446 C CA . LYS B 1 46 ? 0.396 -25.688 -17.891 1 79.44 46 LYS B CA 1
ATOM 1447 C C . LYS B 1 46 ? 0.212 -24.219 -17.531 1 79.44 46 LYS B C 1
ATOM 1449 O O . LYS B 1 46 ? -0.378 -23.891 -16.5 1 79.44 46 LYS B O 1
ATOM 1454 N N . ASP B 1 47 ? 0.617 -23.406 -18.547 1 76.75 47 ASP B N 1
ATOM 1455 C CA . ASP B 1 47 ? 0.46 -21.969 -18.312 1 76.75 47 ASP B CA 1
ATOM 1456 C C . ASP B 1 47 ? -1.016 -21.578 -18.266 1 76.75 47 ASP B C 1
ATOM 1458 O O . ASP B 1 47 ? -1.433 -20.812 -17.391 1 76.75 47 ASP B O 1
ATOM 1462 N N . GLU B 1 48 ? -1.679 -22.141 -19.219 1 83.62 48 GLU B N 1
ATOM 1463 C CA . GLU B 1 48 ? -3.109 -21.859 -19.266 1 83.62 48 GLU B CA 1
ATOM 1464 C C . GLU B 1 48 ? -3.822 -22.453 -18.047 1 83.62 48 GLU B C 1
ATOM 1466 O O . GLU B 1 48 ? -4.734 -21.844 -17.5 1 83.62 48 GLU B O 1
ATOM 1471 N N . THR B 1 49 ? -3.385 -23.578 -17.656 1 87.94 49 THR B N 1
ATOM 1472 C CA . THR B 1 49 ? -3.955 -24.219 -16.469 1 87.94 49 THR B CA 1
ATOM 1473 C C . THR B 1 49 ? -3.637 -23.422 -15.211 1 87.94 49 THR B C 1
ATOM 1475 O O . THR B 1 49 ? -4.496 -23.25 -14.344 1 87.94 49 THR B O 1
ATOM 1478 N N . LEU B 1 50 ? -2.473 -22.938 -15.156 1 85.81 50 LEU B N 1
ATOM 1479 C CA . LEU B 1 50 ? -2.078 -22.141 -14 1 85.81 50 LEU B CA 1
ATOM 1480 C C . LEU B 1 50 ? -2.865 -20.828 -13.945 1 85.81 50 LEU B C 1
ATOM 1482 O O . LEU B 1 50 ? -3.336 -20.422 -12.883 1 85.81 50 LEU B O 1
ATOM 1486 N N . LYS B 1 51 ? -3.006 -20.234 -15.078 1 86.5 51 LYS B N 1
ATOM 1487 C CA . LYS B 1 51 ? -3.789 -19 -15.148 1 86.5 51 LYS B CA 1
ATOM 1488 C C . LYS B 1 51 ? -5.215 -19.234 -14.664 1 86.5 51 LYS B C 1
ATOM 1490 O O . LYS B 1 51 ? -5.734 -18.453 -13.852 1 86.5 51 LYS B O 1
ATOM 1495 N N . LYS B 1 52 ? -5.832 -20.281 -15.102 1 89.56 52 LYS B N 1
ATOM 1496 C CA . LYS B 1 52 ? -7.191 -20.609 -14.688 1 89.56 52 LYS B CA 1
ATOM 1497 C C . LYS B 1 52 ? -7.25 -20.891 -13.188 1 89.56 52 LYS B C 1
ATOM 1499 O O . LYS B 1 52 ? -8.188 -20.469 -12.5 1 89.56 52 LYS B O 1
ATOM 1504 N N . ALA B 1 53 ? -6.285 -21.578 -12.711 1 91.69 53 ALA B N 1
ATOM 1505 C CA . ALA B 1 53 ? -6.219 -21.906 -11.289 1 91.69 53 ALA B CA 1
ATOM 1506 C C . ALA B 1 53 ? -6.047 -20.641 -10.453 1 91.69 53 ALA B C 1
ATOM 1508 O O . ALA B 1 53 ? -6.691 -20.484 -9.414 1 91.69 53 ALA B O 1
ATOM 1509 N N . LEU B 1 54 ? -5.219 -19.734 -10.93 1 89.56 54 LEU B N 1
ATOM 1510 C CA . LEU B 1 54 ? -4.957 -18.484 -10.227 1 89.56 54 LEU B CA 1
ATOM 1511 C C . LEU B 1 54 ? -6.215 -17.625 -10.172 1 89.56 54 LEU B C 1
ATOM 1513 O O . LEU B 1 54 ? -6.586 -17.141 -9.102 1 89.56 54 LEU B O 1
ATOM 1517 N N . THR B 1 55 ? -6.941 -17.516 -11.25 1 89.31 55 THR B N 1
ATOM 1518 C CA . THR B 1 55 ? -8.094 -16.625 -11.336 1 89.31 55 THR B CA 1
ATOM 1519 C C . THR B 1 55 ? -9.289 -17.203 -10.594 1 89.31 55 THR B C 1
ATOM 1521 O O . THR B 1 55 ? -10.125 -16.469 -10.055 1 89.31 55 THR B O 1
ATOM 1524 N N . SER B 1 56 ? -9.305 -18.531 -10.453 1 91.38 56 SER B N 1
ATOM 1525 C CA . SER B 1 56 ? -10.391 -19.188 -9.727 1 91.38 56 SER B CA 1
ATOM 1526 C C . SER B 1 56 ? -10.055 -19.359 -8.25 1 91.38 56 SER B C 1
ATOM 1528 O O . SER B 1 56 ? -10.914 -19.719 -7.449 1 91.38 56 SER B O 1
ATOM 1530 N N . GLY B 1 57 ? -8.82 -19.094 -7.941 1 89.25 57 GLY B N 1
ATOM 1531 C CA . GLY B 1 57 ? -8.406 -19.25 -6.559 1 89.25 57 GLY B CA 1
ATOM 1532 C C . GLY B 1 57 ? -8.289 -20.703 -6.137 1 89.25 57 GLY B C 1
ATOM 1533 O O . GLY B 1 57 ? -8.477 -21.031 -4.965 1 89.25 57 GLY B O 1
ATOM 1534 N N . ASP B 1 58 ? -8.031 -21.562 -7.078 1 92.5 58 ASP B N 1
ATOM 1535 C CA . ASP B 1 58 ? -7.875 -22.984 -6.793 1 92.5 58 ASP B CA 1
ATOM 1536 C C . ASP B 1 58 ? -6.488 -23.281 -6.227 1 92.5 58 ASP B C 1
ATOM 1538 O O . ASP B 1 58 ? -5.594 -23.719 -6.953 1 92.5 58 ASP B O 1
ATOM 1542 N N . VAL B 1 59 ? -6.387 -23.172 -4.996 1 91.88 59 VAL B N 1
ATOM 1543 C CA . VAL B 1 59 ? -5.113 -23.266 -4.293 1 91.88 59 VAL B CA 1
ATOM 1544 C C . VAL B 1 59 ? -4.547 -24.672 -4.449 1 91.88 59 VAL B C 1
ATOM 1546 O O . VAL B 1 59 ? -3.34 -24.844 -4.641 1 91.88 59 VAL B O 1
ATOM 1549 N N . SER B 1 60 ? -5.41 -25.641 -4.387 1 92.38 60 SER B N 1
ATOM 1550 C CA . SER B 1 60 ? -4.969 -27.031 -4.512 1 92.38 60 SER B CA 1
ATOM 1551 C C . SER B 1 60 ? -4.328 -27.281 -5.871 1 92.38 60 SER B C 1
ATOM 1553 O O . SER B 1 60 ? -3.266 -27.906 -5.953 1 92.38 60 SER B O 1
ATOM 1555 N N . MET B 1 61 ? -4.992 -26.844 -6.879 1 91.69 61 MET B N 1
ATOM 1556 C CA . MET B 1 61 ? -4.453 -27.016 -8.227 1 91.69 61 MET B CA 1
ATOM 1557 C C . MET B 1 61 ? -3.129 -26.266 -8.375 1 91.69 61 MET B C 1
ATOM 1559 O O . MET B 1 61 ? -2.191 -26.781 -8.992 1 91.69 61 MET B O 1
ATOM 1563 N N . ILE B 1 62 ? -3.012 -25.078 -7.859 1 91.44 62 ILE B N 1
ATOM 1564 C CA . ILE B 1 62 ? -1.798 -24.281 -7.934 1 91.44 62 ILE B CA 1
ATOM 1565 C C . ILE B 1 62 ? -0.649 -25 -7.242 1 91.44 62 ILE B C 1
ATOM 1567 O O . ILE B 1 62 ? 0.448 -25.109 -7.793 1 91.44 62 ILE B O 1
ATOM 1571 N N . GLU B 1 63 ? -0.951 -25.547 -6.117 1 92.81 63 GLU B N 1
ATOM 1572 C CA . GLU B 1 63 ? 0.073 -26.297 -5.391 1 92.81 63 GLU B CA 1
ATOM 1573 C C . GLU B 1 63 ? 0.562 -27.484 -6.199 1 92.81 63 GLU B C 1
ATOM 1575 O O . GLU B 1 63 ? 1.764 -27.766 -6.246 1 92.81 63 GLU B O 1
ATOM 1580 N N . GLU B 1 64 ? -0.324 -28.203 -6.773 1 91.19 64 GLU B N 1
ATOM 1581 C CA . GLU B 1 64 ? 0.038 -29.344 -7.605 1 91.19 64 GLU B CA 1
ATOM 1582 C C . GLU B 1 64 ? 0.936 -28.922 -8.766 1 91.19 64 GLU B C 1
ATOM 1584 O O . GLU B 1 64 ? 1.938 -29.578 -9.055 1 91.19 64 GLU B O 1
ATOM 1589 N N . LEU B 1 65 ? 0.545 -27.844 -9.375 1 90.31 65 LEU B N 1
ATOM 1590 C CA . LEU B 1 65 ? 1.309 -27.359 -10.516 1 90.31 65 LEU B CA 1
ATOM 1591 C C . LEU B 1 65 ? 2.701 -26.906 -10.086 1 90.31 65 LEU B C 1
ATOM 1593 O O . LEU B 1 65 ? 3.693 -27.234 -10.75 1 90.31 65 LEU B O 1
ATOM 1597 N N . LEU B 1 66 ? 2.793 -26.266 -9.008 1 89.38 66 LEU B N 1
ATOM 1598 C CA . LEU B 1 66 ? 4.09 -25.828 -8.5 1 89.38 66 LEU B CA 1
ATOM 1599 C C . LEU B 1 66 ? 4.949 -27.016 -8.109 1 89.38 66 LEU B C 1
ATOM 1601 O O . LEU B 1 66 ? 6.156 -27.031 -8.359 1 89.38 66 LEU B O 1
ATOM 1605 N N . ASN B 1 67 ? 4.352 -28.031 -7.566 1 90.38 67 ASN B N 1
ATOM 1606 C CA . ASN B 1 67 ? 5.059 -29.25 -7.184 1 90.38 67 ASN B CA 1
ATOM 1607 C C . ASN B 1 67 ? 5.562 -30.016 -8.406 1 90.38 67 ASN B C 1
ATOM 1609 O O . ASN B 1 67 ? 6.523 -30.781 -8.312 1 90.38 67 ASN B O 1
ATOM 1613 N N . SER B 1 68 ? 4.961 -29.781 -9.5 1 88 68 SER B N 1
ATOM 1614 C CA . SER B 1 68 ? 5.359 -30.469 -10.727 1 88 68 SER B CA 1
ATOM 1615 C C . SER B 1 68 ? 6.516 -29.75 -11.414 1 88 68 SER B C 1
ATOM 1617 O O . SER B 1 68 ? 6.992 -30.188 -12.461 1 88 68 SER B O 1
ATOM 1619 N N . GLY B 1 69 ? 6.914 -28.531 -10.867 1 86.06 69 GLY B N 1
ATOM 1620 C CA . GLY B 1 69 ? 8.117 -27.891 -11.359 1 86.06 69 GLY B CA 1
ATOM 1621 C C . GLY B 1 69 ? 7.836 -26.594 -12.117 1 86.06 69 GLY B C 1
ATOM 1622 O O . GLY B 1 69 ? 8.75 -26 -12.695 1 86.06 69 GLY B O 1
ATOM 1623 N N . VAL B 1 70 ? 6.508 -26.297 -12.133 1 86.12 70 VAL B N 1
ATOM 1624 C CA . VAL B 1 70 ? 6.184 -25.031 -12.773 1 86.12 70 VAL B CA 1
ATOM 1625 C C . VAL B 1 70 ? 6.883 -23.875 -12.047 1 86.12 70 VAL B C 1
ATOM 1627 O O . VAL B 1 70 ? 6.938 -23.859 -10.82 1 86.12 70 VAL B O 1
ATOM 1630 N N . ASN B 1 71 ? 7.426 -22.906 -12.773 1 87.88 71 ASN B N 1
ATOM 1631 C CA . ASN B 1 71 ? 8.125 -21.75 -12.234 1 87.88 71 ASN B CA 1
ATOM 1632 C C . ASN B 1 71 ? 7.172 -20.812 -11.508 1 87.88 71 ASN B C 1
ATOM 1634 O O . ASN B 1 71 ? 6.152 -20.406 -12.062 1 87.88 71 ASN B O 1
ATOM 1638 N N . VAL B 1 72 ? 7.484 -20.469 -10.312 1 90.94 72 VAL B N 1
ATOM 1639 C CA . VAL B 1 72 ? 6.637 -19.625 -9.477 1 90.94 72 VAL B CA 1
ATOM 1640 C C . VAL B 1 72 ? 6.637 -18.188 -10.008 1 90.94 72 VAL B C 1
ATOM 1642 O O . VAL B 1 72 ? 5.738 -17.406 -9.695 1 90.94 72 VAL B O 1
ATOM 1645 N N . GLU B 1 73 ? 7.668 -17.875 -10.852 1 91.69 73 GLU B N 1
ATOM 1646 C CA . GLU B 1 73 ? 7.816 -16.516 -11.367 1 91.69 73 GLU B CA 1
ATOM 1647 C C . GLU B 1 73 ? 7.336 -16.422 -12.812 1 91.69 73 GLU B C 1
ATOM 1649 O O . GLU B 1 73 ? 7.699 -15.484 -13.531 1 91.69 73 GLU B O 1
ATOM 1654 N N . PHE B 1 74 ? 6.629 -17.391 -13.211 1 82.12 74 PHE B N 1
ATOM 1655 C CA . PHE B 1 74 ? 6.141 -17.344 -14.586 1 82.12 74 PHE B CA 1
ATOM 1656 C C . PHE B 1 74 ? 5.266 -16.109 -14.797 1 82.12 74 PHE B C 1
ATOM 1658 O O . PHE B 1 74 ? 4.523 -15.711 -13.898 1 82.12 74 PHE B O 1
ATOM 1665 N N . SER B 1 75 ? 5.469 -15.445 -15.953 1 83.56 75 SER B N 1
ATOM 1666 C CA . SER B 1 75 ? 4.684 -14.258 -16.297 1 83.56 75 SER B CA 1
ATOM 1667 C C . SER B 1 75 ? 3.426 -14.641 -17.078 1 83.56 75 SER B C 1
ATOM 1669 O O . SER B 1 75 ? 3.465 -15.508 -17.938 1 83.56 75 SER B O 1
ATOM 1671 N N . PHE B 1 76 ? 2.398 -14.078 -16.766 1 79.38 76 PHE B N 1
ATOM 1672 C CA . PHE B 1 76 ? 1.191 -14.32 -17.531 1 79.38 76 PHE B CA 1
ATOM 1673 C C . PHE B 1 76 ? 0.522 -13.008 -17.922 1 79.38 76 PHE B C 1
ATOM 1675 O O . PHE B 1 76 ? 1.192 -12.07 -18.375 1 79.38 76 PHE B O 1
ATOM 1682 N N . GLN B 1 77 ? -0.691 -12.727 -17.438 1 74.44 77 GLN B N 1
ATOM 1683 C CA . GLN B 1 77 ? -1.457 -11.57 -17.891 1 74.44 77 GLN B CA 1
ATOM 1684 C C . GLN B 1 77 ? -0.78 -10.266 -17.484 1 74.44 77 GLN B C 1
ATOM 1686 O O . GLN B 1 77 ? -0.363 -10.109 -16.344 1 74.44 77 GLN B O 1
ATOM 1691 N N . PHE B 1 78 ? -0.509 -9.305 -18.469 1 81.56 78 PHE B N 1
ATOM 1692 C CA . PHE B 1 78 ? 0.038 -7.969 -18.234 1 81.56 78 PHE B CA 1
ATOM 1693 C C . PHE B 1 78 ? 1.48 -8.055 -17.75 1 81.56 78 PHE B C 1
ATOM 1695 O O . PHE B 1 78 ? 2.023 -7.074 -17.234 1 81.56 78 PHE B O 1
ATOM 1702 N N . GLY B 1 79 ? 2.064 -9.344 -17.75 1 90 79 GLY B N 1
ATOM 1703 C CA . GLY B 1 79 ? 3.422 -9.516 -17.25 1 90 79 GLY B CA 1
ATOM 1704 C C . GLY B 1 79 ? 3.488 -9.734 -15.75 1 90 79 GLY B C 1
ATOM 1705 O O . GLY B 1 79 ? 4.562 -9.641 -15.148 1 90 79 GLY B O 1
ATOM 1706 N N . TRP B 1 80 ? 2.393 -9.984 -15.172 1 93.31 80 TRP B N 1
ATOM 1707 C CA . TRP B 1 80 ? 2.342 -10.172 -13.727 1 93.31 80 TRP B CA 1
ATOM 1708 C C . TRP B 1 80 ? 2.791 -11.578 -13.344 1 93.31 80 TRP B C 1
ATOM 1710 O O . TRP B 1 80 ? 2.539 -12.539 -14.078 1 93.31 80 TRP B O 1
ATOM 1720 N N . THR B 1 81 ? 3.443 -11.664 -12.25 1 94.25 81 THR B N 1
ATOM 1721 C CA . THR B 1 81 ? 3.729 -12.953 -11.625 1 94.25 81 THR B CA 1
ATOM 1722 C C . THR B 1 81 ? 2.514 -13.461 -10.859 1 94.25 81 THR B C 1
ATOM 1724 O O . THR B 1 81 ? 1.605 -12.688 -10.539 1 94.25 81 THR B O 1
ATOM 1727 N N . PRO B 1 82 ? 2.506 -14.742 -10.539 1 93.81 82 PRO B N 1
ATOM 1728 C CA . PRO B 1 82 ? 1.43 -15.273 -9.695 1 93.81 82 PRO B CA 1
ATOM 1729 C C . PRO B 1 82 ? 1.297 -14.523 -8.367 1 93.81 82 PRO B C 1
ATOM 1731 O O . PRO B 1 82 ? 0.181 -14.25 -7.922 1 93.81 82 PRO B O 1
ATOM 1734 N N . LEU B 1 83 ? 2.381 -14.125 -7.809 1 95.38 83 LEU B N 1
ATOM 1735 C CA . LEU B 1 83 ? 2.342 -13.406 -6.543 1 95.38 83 LEU B CA 1
ATOM 1736 C C . LEU B 1 83 ? 1.666 -12.047 -6.707 1 95.38 83 LEU B C 1
ATOM 1738 O O . LEU B 1 83 ? 0.856 -11.648 -5.871 1 95.38 83 LEU B O 1
ATOM 1742 N N . MET B 1 84 ? 2.076 -11.391 -7.824 1 94.81 84 MET B N 1
ATOM 1743 C CA . MET B 1 84 ? 1.449 -10.102 -8.094 1 94.81 84 MET B CA 1
ATOM 1744 C C . MET B 1 84 ? -0.066 -10.242 -8.188 1 94.81 84 MET B C 1
ATOM 1746 O O . MET B 1 84 ? -0.805 -9.43 -7.617 1 94.81 84 MET B O 1
ATOM 1750 N N . TYR B 1 85 ? -0.533 -11.25 -8.883 1 94.31 85 TYR B N 1
ATOM 1751 C CA . TYR B 1 85 ? -1.967 -11.492 -9.008 1 94.31 85 TYR B CA 1
ATOM 1752 C C . TYR B 1 85 ? -2.592 -11.789 -7.648 1 94.31 85 TYR B C 1
ATOM 1754 O O . TYR B 1 85 ? -3.605 -11.195 -7.277 1 94.31 85 TYR B O 1
ATOM 1762 N N . ALA B 1 86 ? -2.021 -12.734 -6.918 1 95.69 86 ALA B N 1
ATOM 1763 C CA . ALA B 1 86 ? -2.543 -13.125 -5.609 1 95.69 86 ALA B CA 1
ATOM 1764 C C . ALA B 1 86 ? -2.658 -11.914 -4.684 1 95.69 86 ALA B C 1
ATOM 1766 O O . ALA B 1 86 ? -3.648 -11.773 -3.961 1 95.69 86 ALA B O 1
ATOM 1767 N N . ALA B 1 87 ? -1.604 -11.031 -4.723 1 95.88 87 ALA B N 1
ATOM 1768 C CA . ALA B 1 87 ? -1.592 -9.828 -3.9 1 95.88 87 ALA B CA 1
ATOM 1769 C C . ALA B 1 87 ? -2.707 -8.867 -4.316 1 95.88 87 ALA B C 1
ATOM 1771 O O . ALA B 1 87 ? -3.385 -8.289 -3.465 1 95.88 87 ALA B O 1
ATOM 1772 N N . SER B 1 88 ? -2.955 -8.773 -5.605 1 94.81 88 SER B N 1
ATOM 1773 C CA . SER B 1 88 ? -3.926 -7.824 -6.141 1 94.81 88 SER B CA 1
ATOM 1774 C C . SER B 1 88 ? -5.344 -8.188 -5.723 1 94.81 88 SER B C 1
ATOM 1776 O O . SER B 1 88 ? -6.242 -7.344 -5.742 1 94.81 88 SER B O 1
ATOM 1778 N N . VAL B 1 89 ? -5.543 -9.422 -5.344 1 95 89 VAL B N 1
ATOM 1779 C CA . VAL B 1 89 ? -6.867 -9.836 -4.883 1 95 89 VAL B CA 1
ATOM 1780 C C . VAL B 1 89 ? -6.812 -10.172 -3.393 1 95 89 VAL B C 1
ATOM 1782 O O . VAL B 1 89 ? -7.777 -10.695 -2.832 1 95 89 VAL B O 1
ATOM 1785 N N . ALA B 1 90 ? -5.664 -9.945 -2.793 1 96.69 90 ALA B N 1
ATOM 1786 C CA . ALA B 1 90 ? -5.43 -10.164 -1.367 1 96.69 90 ALA B CA 1
ATOM 1787 C C . ALA B 1 90 ? -5.816 -11.578 -0.958 1 96.69 90 ALA B C 1
ATOM 1789 O O . ALA B 1 90 ? -6.508 -11.773 0.045 1 96.69 90 ALA B O 1
ATOM 1790 N N . ASN B 1 91 ? -5.535 -12.539 -1.771 1 96.5 91 ASN B N 1
ATOM 1791 C CA . ASN B 1 91 ? -5.668 -13.945 -1.407 1 96.5 91 ASN B CA 1
ATOM 1792 C C . ASN B 1 91 ? -4.531 -14.398 -0.495 1 96.5 91 ASN B C 1
ATOM 1794 O O . ASN B 1 91 ? -3.494 -14.859 -0.973 1 96.5 91 ASN B O 1
ATOM 1798 N N . VAL B 1 92 ? -4.742 -14.273 0.77 1 97.31 92 VAL B N 1
ATOM 1799 C CA . VAL B 1 92 ? -3.717 -14.445 1.792 1 97.31 92 VAL B CA 1
ATOM 1800 C C . VAL B 1 92 ? -3.092 -15.836 1.665 1 97.31 92 VAL B C 1
ATOM 1802 O O . VAL B 1 92 ? -1.868 -15.977 1.712 1 97.31 92 VAL B O 1
ATOM 1805 N N . GLU B 1 93 ? -3.906 -16.844 1.511 1 96.75 93 GLU B N 1
ATOM 1806 C CA . GLU B 1 93 ? -3.41 -18.203 1.428 1 96.75 93 GLU B CA 1
ATOM 1807 C C . GLU B 1 93 ? -2.504 -18.391 0.214 1 96.75 93 GLU B C 1
ATOM 1809 O O . GLU B 1 93 ? -1.423 -18.984 0.324 1 96.75 93 GLU B O 1
ATOM 1814 N N . LEU B 1 94 ? -2.965 -17.938 -0.885 1 96 94 LEU B N 1
ATOM 1815 C CA . LEU B 1 94 ? -2.174 -18.078 -2.104 1 96 94 LEU B CA 1
ATOM 1816 C C . LEU B 1 94 ? -0.861 -17.312 -1.981 1 96 94 LEU B C 1
ATOM 1818 O O . LEU B 1 94 ? 0.192 -17.797 -2.391 1 96 94 LEU B O 1
ATOM 1822 N N . VAL B 1 95 ? -0.883 -16.062 -1.444 1 96.5 95 VAL B N 1
ATOM 1823 C CA . VAL B 1 95 ? 0.319 -15.266 -1.217 1 96.5 95 VAL B CA 1
ATOM 1824 C C . VAL B 1 95 ? 1.297 -16.047 -0.341 1 96.5 95 VAL B C 1
ATOM 1826 O O . VAL B 1 95 ? 2.488 -16.125 -0.651 1 96.5 95 VAL B O 1
ATOM 1829 N N . ARG B 1 96 ? 0.794 -16.672 0.637 1 96.75 96 ARG B N 1
ATOM 1830 C CA . ARG B 1 96 ? 1.636 -17.453 1.545 1 96.75 96 ARG B CA 1
ATOM 1831 C C . ARG B 1 96 ? 2.32 -18.594 0.813 1 96.75 96 ARG B C 1
ATOM 1833 O O . ARG B 1 96 ? 3.533 -18.781 0.933 1 96.75 96 ARG B O 1
ATOM 1840 N N . ILE B 1 97 ? 1.601 -19.359 0.052 1 94.25 97 ILE B N 1
ATOM 1841 C CA . ILE B 1 97 ? 2.113 -20.531 -0.667 1 94.25 97 ILE B CA 1
ATOM 1842 C C . ILE B 1 97 ? 3.197 -20.094 -1.648 1 94.25 97 ILE B C 1
ATOM 1844 O O . ILE B 1 97 ? 4.262 -20.703 -1.723 1 94.25 97 ILE B O 1
ATOM 1848 N N . LEU B 1 98 ? 2.852 -19.031 -2.371 1 94.81 98 LEU B N 1
ATOM 1849 C CA . LEU B 1 98 ? 3.789 -18.562 -3.385 1 94.81 98 LEU B CA 1
ATOM 1850 C C . LEU B 1 98 ? 5.074 -18.047 -2.744 1 94.81 98 LEU B C 1
ATOM 1852 O O . LEU B 1 98 ? 6.172 -18.344 -3.221 1 94.81 98 LEU B O 1
ATOM 1856 N N . LEU B 1 99 ? 4.996 -17.328 -1.652 1 95.5 99 LEU B N 1
ATOM 1857 C CA . LEU B 1 99 ? 6.176 -16.844 -0.939 1 95.5 99 LEU B CA 1
ATOM 1858 C C . LEU B 1 99 ? 6.984 -18 -0.377 1 95.5 99 LEU B C 1
ATOM 1860 O O . LEU B 1 99 ? 8.219 -18 -0.433 1 95.5 99 LEU B O 1
ATOM 1864 N N . ASP B 1 100 ? 6.301 -19 0.146 1 93.62 100 ASP B N 1
ATOM 1865 C CA . ASP B 1 100 ? 6.977 -20.172 0.68 1 93.62 100 ASP B CA 1
ATOM 1866 C C . ASP B 1 100 ? 7.75 -20.906 -0.413 1 93.62 100 ASP B C 1
ATOM 1868 O O . ASP B 1 100 ? 8.742 -21.578 -0.131 1 93.62 100 ASP B O 1
ATOM 1872 N N . ARG B 1 101 ? 7.344 -20.719 -1.603 1 91.69 101 ARG B N 1
ATOM 1873 C CA . ARG B 1 101 ? 7.977 -21.406 -2.729 1 91.69 101 ARG B CA 1
ATOM 1874 C C . ARG B 1 101 ? 9.016 -20.5 -3.396 1 91.69 101 ARG B C 1
ATOM 1876 O O . ARG B 1 101 ? 9.562 -20.859 -4.445 1 91.69 101 ARG B O 1
ATOM 1883 N N . GLY B 1 102 ? 9.18 -19.312 -2.861 1 92.56 102 GLY B N 1
ATOM 1884 C CA . GLY B 1 102 ? 10.312 -18.5 -3.273 1 92.56 102 GLY B CA 1
ATOM 1885 C C . GLY B 1 102 ? 9.922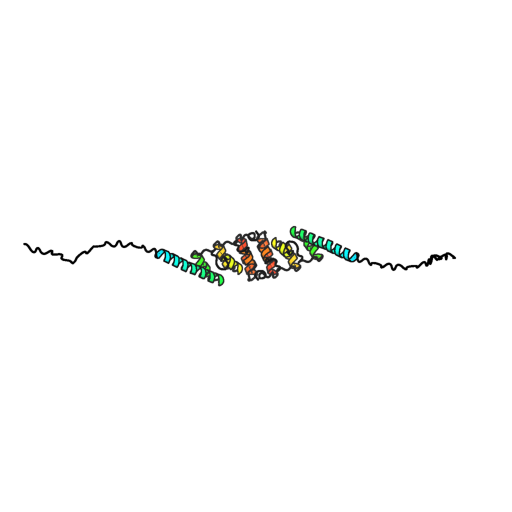 -17.375 -4.219 1 92.56 102 GLY B C 1
ATOM 1886 O O . GLY B 1 102 ? 10.781 -16.766 -4.848 1 92.56 102 GLY B O 1
ATOM 1887 N N . ALA B 1 103 ? 8.578 -17.156 -4.34 1 94.06 103 ALA B N 1
ATOM 1888 C CA . ALA B 1 103 ? 8.172 -16.016 -5.176 1 94.06 103 ALA B CA 1
ATOM 1889 C C . ALA B 1 103 ? 8.812 -14.727 -4.699 1 94.06 103 ALA B C 1
ATOM 1891 O O . ALA B 1 103 ? 8.992 -14.516 -3.496 1 94.06 103 ALA B O 1
ATOM 1892 N N . ASN B 1 104 ? 9.141 -13.781 -5.586 1 93.88 104 ASN B N 1
ATOM 1893 C CA . ASN B 1 104 ? 9.836 -12.531 -5.301 1 93.88 104 ASN B CA 1
ATOM 1894 C C . ASN B 1 104 ? 8.867 -11.461 -4.781 1 93.88 104 ASN B C 1
ATOM 1896 O O . ASN B 1 104 ? 8.172 -10.82 -5.562 1 93.88 104 ASN B O 1
ATOM 1900 N N . ALA B 1 105 ? 8.859 -11.195 -3.541 1 94.06 105 ALA B N 1
ATOM 1901 C CA . ALA B 1 105 ? 7.98 -10.227 -2.889 1 94.06 105 ALA B CA 1
ATOM 1902 C C . ALA B 1 105 ? 8.281 -8.805 -3.352 1 94.06 105 ALA B C 1
ATOM 1904 O O . ALA B 1 105 ? 7.461 -7.902 -3.184 1 94.06 105 ALA B O 1
ATOM 1905 N N . SER B 1 106 ? 9.461 -8.594 -3.904 1 92.25 106 SER B N 1
ATOM 1906 C CA . SER B 1 106 ? 9.875 -7.254 -4.301 1 92.25 106 SER B CA 1
ATOM 1907 C C . SER B 1 106 ? 9.68 -7.031 -5.793 1 92.25 106 SER B C 1
ATOM 1909 O O . SER B 1 106 ? 10.133 -6.02 -6.34 1 92.25 106 SER B O 1
ATOM 1911 N N . PHE B 1 107 ? 9 -7.918 -6.465 1 91.81 107 PHE B N 1
ATOM 1912 C CA . PHE B 1 107 ? 8.703 -7.766 -7.887 1 91.81 107 PHE B CA 1
ATOM 1913 C C . PHE B 1 107 ? 7.93 -6.477 -8.141 1 91.81 107 PHE B C 1
ATOM 1915 O O . PHE B 1 107 ? 7.055 -6.105 -7.355 1 91.81 107 PHE B O 1
ATOM 1922 N N . ASP B 1 108 ? 8.289 -5.797 -9.125 1 89.44 108 ASP B N 1
ATOM 1923 C CA . ASP B 1 108 ? 7.547 -4.629 -9.594 1 89.44 108 ASP B CA 1
ATOM 1924 C C . ASP B 1 108 ? 7.492 -4.582 -11.117 1 89.44 108 ASP B C 1
ATOM 1926 O O . ASP B 1 108 ? 8.391 -5.094 -11.789 1 89.44 108 ASP B O 1
ATOM 1930 N N . LYS B 1 109 ? 6.398 -4.105 -11.578 1 90.75 109 LYS B N 1
ATOM 1931 C CA . LYS B 1 109 ? 6.195 -3.887 -13.008 1 90.75 109 LYS B CA 1
ATOM 1932 C C . LYS B 1 109 ? 5.547 -2.531 -13.266 1 90.75 109 LYS B C 1
ATOM 1934 O O . LYS B 1 109 ? 4.52 -2.203 -12.672 1 90.75 109 LYS B O 1
ATOM 1939 N N . ASP B 1 110 ? 6.145 -1.741 -14.133 1 88.25 110 ASP B N 1
ATOM 1940 C CA . ASP B 1 110 ? 5.605 -0.438 -14.508 1 88.25 110 ASP B CA 1
ATOM 1941 C C . ASP B 1 110 ? 5.391 0.442 -13.281 1 88.25 110 ASP B C 1
ATOM 1943 O O . ASP B 1 110 ? 4.352 1.09 -13.148 1 88.25 110 ASP B O 1
ATOM 1947 N N . GLN B 1 111 ? 6.332 0.371 -12.328 1 84.06 111 GLN B N 1
ATOM 1948 C CA . GLN B 1 111 ? 6.344 1.174 -11.109 1 84.06 111 GLN B CA 1
ATOM 1949 C C . GLN B 1 111 ? 5.227 0.747 -10.164 1 84.06 111 GLN B C 1
ATOM 1951 O O . GLN B 1 111 ? 4.832 1.511 -9.281 1 84.06 111 GLN B O 1
ATOM 1956 N N . TYR B 1 112 ? 4.711 -0.428 -10.461 1 89.75 112 TYR B N 1
ATOM 1957 C CA . TYR B 1 112 ? 3.678 -1.017 -9.609 1 89.75 112 TYR B CA 1
ATOM 1958 C C . TYR B 1 112 ? 4.199 -2.258 -8.898 1 89.75 112 TYR B C 1
ATOM 1960 O O . TYR B 1 112 ? 4.418 -3.297 -9.523 1 89.75 112 TYR B O 1
ATOM 1968 N N . ALA B 1 113 ? 4.387 -2.117 -7.582 1 91.94 113 ALA B N 1
ATOM 1969 C CA . ALA B 1 113 ? 5.004 -3.178 -6.789 1 91.94 113 ALA B CA 1
ATOM 1970 C C . ALA B 1 113 ? 3.951 -4.121 -6.215 1 91.94 113 ALA B C 1
ATOM 1972 O O . ALA B 1 113 ? 2.773 -3.762 -6.121 1 91.94 113 ALA B O 1
ATOM 1973 N N . VAL B 1 114 ? 4.379 -5.305 -5.84 1 94.5 114 VAL B N 1
ATOM 1974 C CA . VAL B 1 114 ? 3.498 -6.316 -5.262 1 94.5 114 VAL B CA 1
ATOM 1975 C C . VAL B 1 114 ? 2.797 -5.746 -4.031 1 94.5 114 VAL B C 1
ATOM 1977 O O . VAL B 1 114 ? 1.591 -5.926 -3.855 1 94.5 114 VAL B O 1
ATOM 1980 N N . LEU B 1 115 ? 3.561 -4.961 -3.254 1 93.94 115 LEU B N 1
ATOM 1981 C CA . LEU B 1 115 ? 3.002 -4.363 -2.045 1 93.94 115 LEU B CA 1
ATOM 1982 C C . LEU B 1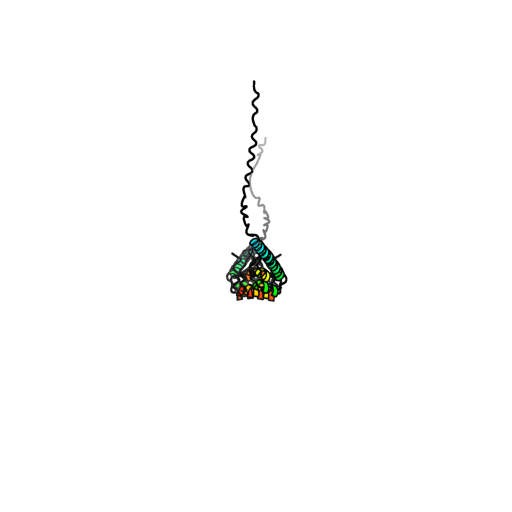 115 ? 1.896 -3.371 -2.391 1 93.94 115 LEU B C 1
ATOM 1984 O O . LEU B 1 115 ? 0.858 -3.334 -1.726 1 93.94 115 LEU B O 1
ATOM 1988 N N . MET B 1 116 ? 2.092 -2.617 -3.389 1 92.06 116 MET B N 1
ATOM 1989 C CA . MET B 1 116 ? 1.087 -1.657 -3.838 1 92.06 116 MET B CA 1
ATOM 1990 C C . MET B 1 116 ? -0.176 -2.371 -4.309 1 92.06 116 MET B C 1
ATOM 1992 O O . MET B 1 116 ? -1.289 -1.917 -4.035 1 92.06 116 MET B O 1
ATOM 1996 N N . ALA B 1 117 ? -0.027 -3.434 -5.043 1 93 117 ALA B N 1
ATOM 1997 C CA . ALA B 1 117 ? -1.167 -4.23 -5.488 1 93 117 ALA B CA 1
ATOM 1998 C C . ALA B 1 117 ? -1.981 -4.734 -4.301 1 93 117 ALA B C 1
ATOM 2000 O O . ALA B 1 117 ? -3.213 -4.695 -4.324 1 93 117 ALA B O 1
ATOM 2001 N N . ALA B 1 118 ? -1.322 -5.18 -3.264 1 95.06 118 ALA B N 1
ATOM 2002 C CA . ALA B 1 118 ? -1.984 -5.703 -2.072 1 95.06 118 ALA B CA 1
ATOM 2003 C C . ALA B 1 118 ? -2.795 -4.617 -1.373 1 95.06 118 ALA B C 1
ATOM 2005 O O . ALA B 1 118 ? -3.949 -4.836 -0.999 1 95.06 118 ALA B O 1
ATOM 2006 N N . CYS B 1 119 ? -2.158 -3.477 -1.234 1 91.62 119 CYS B N 1
ATOM 2007 C CA . CYS B 1 119 ? -2.781 -2.424 -0.44 1 91.62 119 CYS B CA 1
ATOM 2008 C C . CYS B 1 119 ? -3.977 -1.825 -1.171 1 91.62 119 CYS B C 1
ATOM 2010 O O . CYS B 1 119 ? -4.848 -1.211 -0.549 1 91.62 119 CYS B O 1
ATOM 2012 N N . THR B 1 120 ? -4.004 -1.979 -2.471 1 88.81 120 THR B N 1
ATOM 2013 C CA . THR B 1 120 ? -5.102 -1.409 -3.242 1 88.81 120 THR B CA 1
ATOM 2014 C C . THR B 1 120 ? -6.055 -2.502 -3.713 1 88.81 120 THR B C 1
ATOM 2016 O O . THR B 1 120 ? -6.895 -2.268 -4.586 1 88.81 120 THR B O 1
ATOM 2019 N N . ALA B 1 121 ? -5.934 -3.652 -3.195 1 93.25 121 ALA B N 1
ATOM 2020 C CA . ALA B 1 121 ? -6.773 -4.785 -3.576 1 93.25 121 ALA B CA 1
ATOM 2021 C C . ALA B 1 121 ? -8.234 -4.531 -3.227 1 93.25 121 ALA B C 1
ATOM 2023 O O . ALA B 1 121 ? -8.531 -3.834 -2.252 1 93.25 121 ALA B O 1
ATOM 2024 N N . ARG B 1 122 ? -9.086 -5.008 -4.062 1 90.12 122 ARG B N 1
ATOM 2025 C CA . ARG B 1 122 ? -10.508 -5.004 -3.732 1 90.12 122 ARG B CA 1
ATOM 2026 C C . ARG B 1 122 ? -10.867 -6.191 -2.844 1 90.12 122 ARG B C 1
ATOM 2028 O O . ARG B 1 122 ? -11.383 -7.199 -3.326 1 90.12 122 ARG B O 1
ATOM 2035 N N . ALA B 1 123 ? -10.68 -6.16 -1.626 1 94.12 123 ALA B N 1
ATOM 2036 C CA . ALA B 1 123 ? -10.898 -7.184 -0.608 1 94.12 123 ALA B CA 1
ATOM 2037 C C . ALA B 1 123 ? -11.195 -6.555 0.75 1 94.12 123 ALA B C 1
ATOM 2039 O O . ALA B 1 123 ? -11.219 -5.328 0.88 1 94.12 123 ALA B O 1
ATOM 2040 N N . SER B 1 124 ? -11.586 -7.41 1.709 1 94 124 SER B N 1
ATOM 2041 C CA . SER B 1 124 ? -11.844 -6.898 3.053 1 94 124 SER B CA 1
ATOM 2042 C C . SER B 1 124 ? -10.578 -6.305 3.666 1 94 124 SER B C 1
ATOM 2044 O O . SER B 1 124 ? -9.461 -6.688 3.303 1 94 124 SER B O 1
ATOM 2046 N N . GLU B 1 125 ? -10.75 -5.324 4.59 1 93.12 125 GLU B N 1
ATOM 2047 C CA . GLU B 1 125 ? -9.633 -4.707 5.301 1 93.12 125 GLU B CA 1
ATOM 2048 C C . GLU B 1 125 ? -8.734 -5.762 5.941 1 93.12 125 GLU B C 1
ATOM 2050 O O . GLU B 1 125 ? -7.512 -5.652 5.895 1 93.12 125 GLU B O 1
ATOM 2055 N N . GLU B 1 126 ? -9.367 -6.758 6.508 1 95.69 126 GLU B N 1
ATOM 2056 C CA . GLU B 1 126 ? -8.617 -7.812 7.184 1 95.69 126 GLU B CA 1
ATOM 2057 C C . GLU B 1 126 ? -7.723 -8.57 6.207 1 95.69 126 GLU B C 1
ATOM 2059 O O . GLU B 1 126 ? -6.559 -8.836 6.5 1 95.69 126 GLU B O 1
ATOM 2064 N N . GLN B 1 127 ? -8.25 -8.93 5.082 1 96.69 127 GLN B N 1
ATOM 2065 C CA . GLN B 1 127 ? -7.484 -9.648 4.074 1 96.69 127 GLN B CA 1
ATOM 2066 C C . GLN B 1 127 ? -6.316 -8.812 3.559 1 96.69 127 GLN B C 1
ATOM 2068 O O . GLN B 1 127 ? -5.211 -9.32 3.367 1 96.69 127 GLN B O 1
ATOM 2073 N N . ILE B 1 128 ? -6.578 -7.527 3.332 1 96.12 128 ILE B N 1
ATOM 2074 C CA . ILE B 1 128 ? -5.531 -6.629 2.855 1 96.12 128 ILE B CA 1
ATOM 2075 C C . ILE B 1 128 ? -4.426 -6.52 3.904 1 96.12 128 ILE B C 1
ATOM 2077 O O . ILE B 1 128 ? -3.246 -6.691 3.59 1 96.12 128 ILE B O 1
ATOM 2081 N N . LEU B 1 129 ? -4.777 -6.352 5.152 1 96 129 LEU B N 1
ATOM 2082 C CA . LEU B 1 129 ? -3.801 -6.188 6.223 1 96 129 LEU B CA 1
ATOM 2083 C C . LEU B 1 129 ? -2.951 -7.445 6.379 1 96 129 LEU B C 1
ATOM 2085 O O . LEU B 1 129 ? -1.729 -7.359 6.52 1 96 129 LEU B O 1
ATOM 2089 N N . LYS B 1 130 ? -3.521 -8.547 6.301 1 97.06 130 LYS B N 1
ATOM 2090 C CA . LYS B 1 130 ? -2.785 -9.797 6.426 1 97.06 130 LYS B CA 1
ATOM 2091 C C . LYS B 1 130 ? -1.826 -9.992 5.254 1 97.06 130 LYS B C 1
ATOM 2093 O O . LYS B 1 130 ? -0.699 -10.453 5.438 1 97.06 130 LYS B O 1
ATOM 2098 N N . THR B 1 131 ? -2.326 -9.641 4.062 1 97 131 THR B N 1
ATOM 2099 C CA . THR B 1 131 ? -1.481 -9.773 2.879 1 97 131 THR B CA 1
ATOM 2100 C C . THR B 1 131 ? -0.284 -8.828 2.963 1 97 131 THR B C 1
ATOM 2102 O O . THR B 1 131 ? 0.853 -9.242 2.717 1 97 131 THR B O 1
ATOM 2105 N N . VAL B 1 132 ? -0.494 -7.617 3.34 1 96.06 132 VAL B N 1
ATOM 2106 C CA . VAL B 1 132 ? 0.568 -6.629 3.484 1 96.06 132 VAL B CA 1
ATOM 2107 C C . VAL B 1 132 ? 1.557 -7.082 4.555 1 96.06 132 VAL B C 1
ATOM 2109 O O . VAL B 1 132 ? 2.771 -7.008 4.359 1 96.06 132 VAL B O 1
ATOM 2112 N N . GLU B 1 133 ? 1.069 -7.586 5.586 1 96.31 133 GLU B N 1
ATOM 2113 C CA . GLU B 1 133 ? 1.919 -8.086 6.664 1 96.31 133 GLU B CA 1
ATOM 2114 C C . GLU B 1 133 ? 2.824 -9.211 6.18 1 96.31 133 GLU B C 1
ATOM 2116 O O . GLU B 1 133 ? 4.023 -9.219 6.465 1 96.31 133 GLU B O 1
ATOM 2121 N N . LEU B 1 134 ? 2.264 -10.125 5.492 1 96.06 134 LEU B N 1
ATOM 2122 C CA . LEU B 1 134 ? 3.031 -11.25 4.969 1 96.06 134 LEU B CA 1
ATOM 2123 C C . LEU B 1 134 ? 4.129 -10.766 4.027 1 96.06 134 LEU B C 1
ATOM 2125 O O . LEU B 1 134 ? 5.273 -11.219 4.113 1 96.06 134 LEU B O 1
ATOM 2129 N N . LEU B 1 135 ? 3.738 -9.867 3.172 1 96.25 135 LEU B N 1
ATOM 2130 C CA . LEU B 1 135 ? 4.699 -9.359 2.197 1 96.25 135 LEU B CA 1
ATOM 2131 C C . LEU B 1 135 ? 5.84 -8.625 2.893 1 96.25 135 LEU B C 1
ATOM 2133 O O . LEU B 1 135 ? 7.008 -8.82 2.547 1 96.25 135 LEU B O 1
ATOM 2137 N N . LEU B 1 136 ? 5.543 -7.805 3.842 1 93.81 136 LEU B N 1
ATOM 2138 C CA . LEU B 1 136 ? 6.555 -7.047 4.57 1 93.81 136 LEU B CA 1
ATOM 2139 C C . LEU B 1 136 ? 7.461 -7.98 5.367 1 93.81 136 LEU B C 1
ATOM 2141 O O . LEU B 1 136 ? 8.672 -7.75 5.457 1 93.81 136 LEU B O 1
ATOM 2145 N N . SER B 1 137 ? 6.871 -9 5.906 1 92.62 137 SER B N 1
ATOM 2146 C CA . SER B 1 137 ? 7.645 -9.938 6.719 1 92.62 137 SER B CA 1
ATOM 2147 C C . SER B 1 137 ? 8.648 -10.711 5.871 1 92.62 137 SER B C 1
ATOM 2149 O O . SER B 1 137 ? 9.602 -11.289 6.398 1 92.62 137 SER B O 1
ATOM 2151 N N . ARG B 1 138 ? 8.406 -10.758 4.629 1 88.12 138 ARG B N 1
ATOM 2152 C CA . ARG B 1 138 ? 9.281 -11.5 3.727 1 88.12 138 ARG B CA 1
ATOM 2153 C C . ARG B 1 138 ? 10.164 -10.555 2.914 1 88.12 138 ARG B C 1
ATOM 2155 O O . ARG B 1 138 ? 10.695 -10.938 1.87 1 88.12 138 ARG B O 1
ATOM 2162 N N . ASN B 1 139 ? 10.414 -9.523 3.402 1 69.75 139 ASN B N 1
ATOM 2163 C CA . ASN B 1 139 ? 11.344 -8.516 2.912 1 69.75 139 ASN B CA 1
ATOM 2164 C C . ASN B 1 139 ? 10.883 -7.934 1.575 1 69.75 139 ASN B C 1
ATOM 2166 O O . ASN B 1 139 ? 11.695 -7.738 0.668 1 69.75 139 ASN B O 1
ATOM 2170 N N . ALA B 1 140 ? 9.547 -8 1.33 1 61.5 140 ALA B N 1
ATOM 2171 C CA . ALA B 1 140 ? 9.109 -7.145 0.234 1 61.5 140 ALA B CA 1
ATOM 2172 C C . ALA B 1 140 ? 9.625 -5.723 0.406 1 61.5 140 ALA B C 1
ATOM 2174 O O . ALA B 1 140 ? 9.484 -5.129 1.479 1 61.5 140 ALA B O 1
ATOM 2175 N N . ASN B 1 141 ? 10.797 -5.34 -0.318 1 57.31 141 ASN B N 1
ATOM 2176 C CA . ASN B 1 141 ? 11.398 -4.016 -0.234 1 57.31 141 ASN B CA 1
ATOM 2177 C C . ASN B 1 141 ? 10.398 -2.916 -0.576 1 57.31 141 ASN B C 1
ATOM 2179 O O . ASN B 1 141 ? 9.984 -2.783 -1.729 1 57.31 141 ASN B O 1
ATOM 2183 N N . PRO B 1 142 ? 9.773 -2.336 0.395 1 54.03 142 PRO B N 1
ATOM 2184 C CA . PRO B 1 142 ? 8.852 -1.239 0.077 1 54.03 142 PRO B CA 1
ATOM 2185 C C . PRO B 1 142 ? 9.477 -0.198 -0.849 1 54.03 142 PRO B C 1
ATOM 2187 O O . PRO B 1 142 ? 8.758 0.561 -1.505 1 54.03 142 PRO B O 1
ATOM 2190 N N . SER B 1 143 ? 10.805 0.027 -0.785 1 51.22 143 SER B N 1
ATOM 2191 C CA . SER B 1 143 ? 11.523 1.115 -1.436 1 51.22 143 SER B CA 1
ATOM 2192 C C . SER B 1 143 ? 11.609 0.899 -2.943 1 51.22 143 SER B C 1
ATOM 2194 O O . SER B 1 143 ? 12.203 1.706 -3.658 1 51.22 143 SER B O 1
ATOM 2196 N N . VAL B 1 144 ? 11.211 -0.254 -3.467 1 45.41 144 VAL B N 1
ATOM 2197 C CA . VAL B 1 144 ? 11.586 -0.49 -4.855 1 45.41 144 VAL B CA 1
ATOM 2198 C C . VAL B 1 144 ? 10.945 0.562 -5.754 1 45.41 144 VAL B C 1
ATOM 2200 O O . VAL B 1 144 ? 11.328 0.717 -6.918 1 45.41 144 VAL B O 1
ATOM 2203 N N . VAL B 1 145 ? 9.781 0.908 -5.582 1 40.16 145 VAL B N 1
ATOM 2204 C CA . VAL B 1 145 ? 9.141 1.709 -6.621 1 40.16 145 VAL B CA 1
ATOM 2205 C C . VAL B 1 145 ? 9.914 3.012 -6.816 1 40.16 145 VAL B C 1
ATOM 2207 O O . VAL B 1 145 ? 9.805 3.65 -7.867 1 40.16 145 VAL B O 1
ATOM 2210 N N . CYS B 1 146 ? 9.984 3.812 -5.805 1 33.91 146 CYS B N 1
ATOM 2211 C CA . CYS B 1 146 ? 10.242 5.23 -6.023 1 33.91 146 CYS B CA 1
ATOM 2212 C C . CYS B 1 146 ? 11.664 5.453 -6.52 1 33.91 146 CYS B C 1
ATOM 2214 O O . CYS B 1 146 ? 12.547 5.812 -5.742 1 33.91 146 CYS B O 1
ATOM 2216 N N . ARG B 1 147 ? 12.305 4.547 -7.02 1 29.84 147 ARG B N 1
ATOM 2217 C CA . ARG B 1 147 ? 13.547 5.062 -7.586 1 29.84 147 ARG B CA 1
ATOM 2218 C C . ARG B 1 147 ? 13.289 5.77 -8.914 1 29.84 147 ARG B C 1
ATOM 2220 O O . ARG B 1 147 ? 12.5 5.297 -9.734 1 29.84 147 ARG B O 1
#

Solvent-accessible surface area (backbone atoms only — not comparable to full-atom values): 17040 Å² total; per-residue (Å²): 135,88,83,80,77,84,79,77,85,84,86,87,86,80,83,78,75,84,74,82,76,78,76,77,77,76,70,75,66,59,56,62,53,49,48,49,47,47,47,46,53,49,43,56,45,47,53,53,48,46,52,53,24,60,77,69,62,36,57,69,58,45,50,53,46,45,74,72,66,49,65,62,71,46,64,53,77,100,65,35,30,55,51,39,52,27,22,35,51,22,36,48,67,55,37,49,54,40,46,74,71,62,38,68,45,56,45,63,54,94,73,44,33,30,60,47,32,13,63,35,20,82,54,56,68,67,37,26,52,51,31,45,48,53,38,49,74,64,61,24,52,40,64,66,47,82,110,133,89,82,79,78,82,77,81,78,78,82,71,86,71,82,80,77,83,76,82,75,77,75,76,76,75,71,74,68,57,59,63,55,49,49,48,46,49,47,44,52,48,41,55,45,45,51,53,49,46,51,52,25,61,78,69,61,36,56,68,60,45,51,52,44,44,74,73,67,50,65,62,71,48,64,51,76,98,64,36,30,54,53,40,52,27,22,34,51,23,36,47,66,55,36,49,55,38,46,75,70,64,38,67,47,56,44,63,55,95,73,44,32,30,62,46,33,12,65,36,22,81,55,55,67,67,39,25,51,52,32,44,49,54,36,49,74,63,60,24,53,39,62,64,49,83,109

Sequence (294 aa):
MPGSSRSLAVAGGGESSDSDEDRWVIGGLQDRSSDNLNKTLQLQDKDETLKKALTSGDVSMIEELLNSGVNVEFSFQFGWTPLMYAASVANVELVRILLDRGANASFDKDQYAVLMAACTARASEEQILKTVELLLSRNANPSVVCRMPGSSRSLAVAGGGESSDSDEDRWVIGGLQDRSSDNLNKTLQLQDKDETLKKALTSGDVSMIEELLNSGVNVEFSFQFGWTPLMYAASVANVELVRILLDRGANASFDKDQYAVLMAACTARASEEQILKTVELLLSRNANPSVVCR

Organism: Chelonoidis abingdonii (NCBI:txid106734)

Foldseek 3Di:
DDPDDPPPDDDDDDCPPPPPPPPPPPPPPVVVVVVVVVVVVVVVVLLVQCVVCLVVVVQVSNVVSVVVPPDQQDADPPRDGSLLSCLLQLVLVSNVVSVVSPDQLQDDDPLRGSLNSLCNHPDDPVSSVSSNVVSVVSVNPPPPRPD/DDPDPPPPPPCPPPDPPPPPPPPPPPPPPVVVVVVVVVVVVVVVVLLVVCVVCLVVVVQVSNVVSVVVPPDQQDADPPRDGSLLSCLLQLVLVSNVSSVVSPDQLQDDDPLRGSLNSLCNHPDDPVSSVSSNVVSVVSVNPPPPRPD

Radius of gyration: 44.35 Å; Cα contacts (8 Å, |Δi|>4): 333; chains: 2; bounding box: 46×176×127 Å